Protein AF-A0A7W7NXM1-F1 (afdb_monomer)

Structure (mmCIF, N/CA/C/O backbone):
data_AF-A0A7W7NXM1-F1
#
_entry.id   AF-A0A7W7NXM1-F1
#
loop_
_atom_site.group_PDB
_atom_site.id
_atom_site.type_symbol
_atom_site.label_atom_id
_atom_site.label_alt_id
_atom_site.label_comp_id
_atom_site.label_asym_id
_atom_site.label_entity_id
_atom_site.label_seq_id
_atom_site.pdbx_PDB_ins_code
_atom_site.Cartn_x
_atom_site.Cartn_y
_atom_site.Cartn_z
_atom_site.occupancy
_atom_site.B_iso_or_equiv
_atom_site.auth_seq_id
_atom_site.auth_comp_id
_atom_site.auth_asym_id
_atom_site.auth_atom_id
_atom_site.pdbx_PDB_model_num
ATOM 1 N N . MET A 1 1 ? 35.991 13.540 -1.917 1.00 44.88 1 MET A N 1
ATOM 2 C CA . MET A 1 1 ? 35.285 13.487 -3.216 1.00 44.88 1 MET A CA 1
ATOM 3 C C . MET A 1 1 ? 33.831 13.152 -2.942 1.00 44.88 1 MET A C 1
ATOM 5 O O . MET A 1 1 ? 33.586 12.207 -2.202 1.00 44.88 1 MET A O 1
ATOM 9 N N . GLY A 1 2 ? 32.899 13.983 -3.414 1.00 47.12 2 GLY A N 1
ATOM 10 C CA . GLY A 1 2 ? 31.478 13.860 -3.080 1.00 47.12 2 GLY A CA 1
ATOM 11 C C . GLY A 1 2 ? 30.880 12.583 -3.661 1.00 47.12 2 GLY A C 1
ATOM 12 O O . GLY A 1 2 ? 31.035 12.310 -4.848 1.00 47.12 2 GLY A O 1
ATOM 13 N N . ARG A 1 3 ? 30.222 11.784 -2.819 1.00 56.47 3 ARG A N 1
ATOM 14 C CA . ARG A 1 3 ? 29.354 10.691 -3.267 1.00 56.47 3 ARG A CA 1
ATOM 15 C C . ARG A 1 3 ? 28.277 11.306 -4.167 1.00 56.47 3 ARG A C 1
ATOM 17 O O . ARG A 1 3 ? 27.726 12.335 -3.785 1.00 56.47 3 ARG A O 1
ATOM 24 N N . ALA A 1 4 ? 28.003 10.714 -5.333 1.00 64.38 4 ALA A N 1
ATOM 25 C CA . ALA A 1 4 ? 26.922 11.191 -6.197 1.00 64.38 4 ALA A CA 1
ATOM 26 C C . ALA A 1 4 ? 25.630 11.323 -5.376 1.00 64.38 4 ALA A C 1
ATOM 28 O O . ALA A 1 4 ? 25.311 10.423 -4.590 1.00 64.38 4 ALA A O 1
ATOM 29 N N . GLU A 1 5 ? 24.926 12.444 -5.527 1.00 77.12 5 GLU A N 1
ATOM 30 C CA . GLU A 1 5 ? 23.667 12.668 -4.823 1.00 77.12 5 GLU A CA 1
ATOM 31 C C . GLU A 1 5 ? 22.681 11.549 -5.167 1.00 77.12 5 GLU A C 1
ATOM 33 O O . GLU A 1 5 ? 22.545 11.146 -6.321 1.00 77.12 5 GLU A O 1
ATOM 38 N N . ASN A 1 6 ? 22.021 10.995 -4.148 1.00 82.75 6 ASN A N 1
ATOM 39 C CA . ASN A 1 6 ? 21.123 9.856 -4.348 1.00 82.75 6 ASN A CA 1
ATOM 40 C C . ASN A 1 6 ? 19.882 10.235 -5.161 1.00 82.75 6 ASN A C 1
ATOM 42 O O . ASN A 1 6 ? 19.364 9.397 -5.898 1.00 82.75 6 ASN A O 1
ATOM 46 N N . VAL A 1 7 ? 19.407 11.468 -4.990 1.00 86.88 7 VAL A N 1
ATOM 47 C CA . VAL A 1 7 ? 18.248 12.028 -5.680 1.00 86.88 7 VAL A CA 1
ATOM 48 C C . VAL A 1 7 ? 18.557 13.483 -6.000 1.00 86.88 7 VAL A C 1
ATOM 50 O O . VAL A 1 7 ? 18.977 14.213 -5.105 1.00 86.88 7 VAL A O 1
ATOM 53 N N . ILE A 1 8 ? 18.325 13.890 -7.242 1.00 86.88 8 ILE A N 1
ATOM 54 C CA . ILE A 1 8 ? 18.403 15.280 -7.690 1.00 86.88 8 ILE A CA 1
ATOM 55 C C . ILE A 1 8 ? 17.007 15.663 -8.172 1.00 86.88 8 ILE A C 1
ATOM 57 O O . ILE A 1 8 ? 16.488 15.033 -9.091 1.00 86.88 8 ILE A O 1
ATOM 61 N N . ASN A 1 9 ? 16.408 16.683 -7.562 1.00 83.94 9 ASN A N 1
ATOM 62 C CA . ASN A 1 9 ? 15.148 17.259 -8.022 1.00 83.94 9 ASN A CA 1
ATOM 63 C C . ASN A 1 9 ? 15.454 18.570 -8.756 1.00 83.94 9 ASN A C 1
ATOM 65 O O . ASN A 1 9 ? 16.006 19.501 -8.169 1.00 83.94 9 ASN A O 1
ATOM 69 N N . THR A 1 10 ? 15.123 18.621 -10.042 1.00 83.75 10 THR A N 1
ATOM 70 C CA . THR A 1 10 ? 15.253 19.810 -10.901 1.00 83.75 10 THR A CA 1
ATOM 71 C C . THR A 1 10 ? 13.891 20.333 -11.351 1.00 83.75 10 THR A C 1
ATOM 73 O O . THR A 1 10 ? 13.791 21.044 -12.351 1.00 83.75 10 THR A O 1
ATOM 76 N N . GLY A 1 11 ? 12.830 19.959 -10.631 1.00 78.50 11 GLY A N 1
ATOM 77 C CA . GLY A 1 11 ? 11.471 20.367 -10.933 1.00 78.50 11 GLY A CA 1
ATOM 78 C C . GLY A 1 11 ? 11.280 21.880 -10.842 1.00 78.50 11 GLY A C 1
ATOM 79 O O . GLY A 1 11 ? 11.888 22.572 -10.024 1.00 78.50 11 GLY A O 1
ATOM 80 N N . VAL A 1 12 ? 10.390 22.395 -11.681 1.00 79.88 12 VAL A N 1
ATOM 81 C CA . VAL A 1 12 ? 9.955 23.788 -11.676 1.00 79.88 12 VAL A CA 1
ATOM 82 C C . VAL A 1 12 ? 8.554 23.834 -11.087 1.00 79.88 12 VAL A C 1
ATOM 84 O O . VAL A 1 12 ? 7.599 23.343 -11.686 1.00 79.88 12 VAL A O 1
ATOM 87 N N . THR A 1 13 ? 8.407 24.433 -9.907 1.00 78.50 13 THR A N 1
ATOM 88 C CA . THR A 1 13 ? 7.090 24.637 -9.296 1.00 78.50 13 THR A CA 1
ATOM 89 C C . THR A 1 13 ? 6.455 25.920 -9.821 1.00 78.50 13 THR A C 1
ATOM 91 O O . THR A 1 13 ? 7.034 26.993 -9.664 1.00 78.50 13 THR A O 1
ATOM 94 N N . SER A 1 14 ? 5.235 25.830 -10.347 1.00 79.25 14 SER A N 1
ATOM 95 C CA . SER A 1 14 ? 4.372 26.988 -10.610 1.00 79.25 14 SER A CA 1
ATOM 96 C C . SER A 1 14 ? 3.001 26.751 -9.991 1.00 79.25 14 SER A C 1
ATOM 98 O O . SER A 1 14 ? 2.494 25.632 -10.044 1.00 79.25 14 SER A O 1
ATOM 100 N N . LYS A 1 15 ? 2.419 27.770 -9.348 1.00 80.81 15 LYS A N 1
ATOM 101 C CA . LYS A 1 15 ? 1.172 27.654 -8.576 1.00 80.81 15 LYS A CA 1
ATOM 102 C C . LYS A 1 15 ? 0.034 28.414 -9.245 1.00 80.81 15 LYS A C 1
ATOM 104 O O . LYS A 1 15 ? 0.185 29.582 -9.594 1.00 80.81 15 LYS A O 1
ATOM 109 N N . ALA A 1 16 ? -1.147 27.803 -9.279 1.00 77.19 16 ALA A N 1
ATOM 110 C CA . ALA A 1 16 ? -2.357 28.490 -9.712 1.00 77.19 16 ALA A CA 1
ATOM 111 C C . ALA A 1 16 ? -2.743 29.596 -8.712 1.00 77.19 16 ALA A C 1
ATOM 113 O O . ALA A 1 16 ? -2.775 29.362 -7.497 1.00 77.19 16 ALA A O 1
ATOM 114 N N . ALA A 1 17 ? -3.064 30.786 -9.230 1.00 72.88 17 ALA A N 1
ATOM 115 C CA . ALA A 1 17 ? -3.359 31.981 -8.440 1.00 72.88 17 ALA A CA 1
ATOM 116 C C . ALA A 1 17 ? -4.403 31.719 -7.339 1.00 72.88 17 ALA A C 1
ATOM 118 O O . ALA A 1 17 ? -5.469 31.160 -7.588 1.00 72.88 17 ALA A O 1
ATOM 119 N N . GLY A 1 18 ? -4.079 32.119 -6.106 1.00 75.31 18 GLY A N 1
ATOM 120 C CA . GLY A 1 18 ? -4.952 31.937 -4.942 1.00 75.31 18 GLY A CA 1
ATOM 121 C C . GLY A 1 18 ? -5.028 30.502 -4.404 1.00 75.31 18 GLY A C 1
ATOM 122 O O . GLY A 1 18 ? -5.833 30.235 -3.516 1.00 75.31 18 GLY A O 1
ATOM 123 N N . THR A 1 19 ? -4.204 29.571 -4.900 1.00 71.56 19 THR A N 1
ATOM 124 C CA . THR A 1 19 ? -4.186 28.178 -4.431 1.00 71.56 19 THR A CA 1
ATOM 125 C C . THR A 1 19 ? -2.770 27.689 -4.121 1.00 71.56 19 THR A C 1
ATOM 127 O O . THR A 1 19 ? -1.778 28.216 -4.616 1.00 71.56 19 THR A O 1
ATOM 130 N N . ASN A 1 20 ? -2.672 26.618 -3.331 1.00 73.50 20 ASN A N 1
ATOM 131 C CA . ASN A 1 20 ? -1.423 25.874 -3.136 1.00 73.50 20 ASN A CA 1
ATOM 132 C C . ASN A 1 20 ? -1.228 24.743 -4.166 1.00 73.50 20 ASN A C 1
ATOM 134 O O . ASN A 1 20 ? -0.388 23.873 -3.951 1.00 73.50 20 ASN A O 1
ATOM 138 N N . LYS A 1 21 ? -2.013 24.709 -5.252 1.00 74.75 21 LYS A N 1
ATOM 139 C CA . LYS A 1 21 ? -1.939 23.654 -6.271 1.00 74.75 21 LYS A CA 1
ATOM 140 C C . LYS A 1 21 ? -1.031 24.077 -7.422 1.00 74.75 21 LYS A C 1
ATOM 142 O O . LYS A 1 21 ? -1.063 25.236 -7.834 1.00 74.75 21 LYS A O 1
ATOM 147 N N . ASN A 1 22 ? -0.278 23.116 -7.952 1.00 80.56 22 ASN A N 1
ATOM 148 C CA . ASN A 1 22 ? 0.521 23.324 -9.151 1.00 80.56 22 ASN A CA 1
ATOM 149 C C . ASN A 1 22 ? -0.384 23.635 -10.355 1.00 80.56 22 ASN A C 1
ATOM 151 O O . ASN A 1 22 ? -1.455 23.035 -10.490 1.00 80.56 22 ASN A O 1
ATOM 155 N N . ASP A 1 23 ? 0.034 24.572 -11.204 1.00 81.62 23 ASP A N 1
ATOM 156 C CA . ASP A 1 23 ? -0.611 24.833 -12.493 1.00 81.62 23 ASP A CA 1
ATOM 157 C C . ASP A 1 23 ? -0.005 23.973 -13.621 1.00 81.62 23 ASP A C 1
ATOM 159 O O . ASP A 1 23 ? 0.863 23.132 -13.389 1.00 81.62 23 ASP A O 1
ATOM 163 N N . ALA A 1 24 ? -0.491 24.159 -14.851 1.00 83.31 24 ALA A N 1
ATOM 164 C CA . ALA A 1 24 ? -0.079 23.371 -16.014 1.00 83.31 24 ALA A CA 1
ATOM 165 C C . ALA A 1 24 ? 1.370 23.620 -16.476 1.00 83.31 24 ALA A C 1
ATOM 167 O O . ALA A 1 24 ? 1.871 22.862 -17.301 1.00 83.31 24 ALA A O 1
ATOM 168 N N . SER A 1 25 ? 2.026 24.671 -15.979 1.00 82.31 25 SER A N 1
ATOM 169 C CA . SER A 1 25 ? 3.423 24.991 -16.286 1.00 82.31 25 SER A CA 1
ATOM 170 C C . SER A 1 25 ? 4.412 24.400 -15.281 1.00 82.31 25 SER A C 1
ATOM 172 O O . SER A 1 25 ? 5.619 24.463 -15.509 1.00 82.31 25 SER A O 1
ATOM 174 N N . ALA A 1 26 ? 3.922 23.803 -14.187 1.00 84.62 26 ALA A N 1
ATOM 175 C CA . ALA A 1 26 ? 4.771 23.064 -13.268 1.00 84.62 26 ALA A CA 1
ATOM 176 C C . ALA A 1 26 ? 5.325 21.799 -13.944 1.00 84.62 26 ALA A C 1
ATOM 178 O O . ALA A 1 26 ? 4.580 21.030 -14.555 1.00 84.62 26 ALA A O 1
ATOM 179 N N . ILE A 1 27 ? 6.629 21.576 -13.803 1.00 84.62 27 ILE A N 1
ATOM 180 C CA . ILE A 1 27 ? 7.333 20.405 -14.330 1.00 84.62 27 ILE A CA 1
ATOM 181 C C . ILE A 1 27 ? 7.965 19.684 -13.147 1.00 84.62 27 ILE A C 1
ATOM 183 O O . ILE A 1 27 ? 8.825 20.249 -12.478 1.00 84.62 27 ILE A O 1
ATOM 187 N N . ASP A 1 28 ? 7.577 18.436 -12.907 1.00 83.19 28 ASP A N 1
ATOM 188 C CA . ASP A 1 28 ? 8.236 17.582 -11.921 1.00 83.19 28 ASP A CA 1
ATOM 189 C C . ASP A 1 28 ? 9.383 16.824 -12.610 1.00 83.19 28 ASP A C 1
ATOM 191 O O . ASP A 1 28 ? 9.165 16.130 -13.605 1.00 83.19 28 ASP A O 1
ATOM 195 N N . SER A 1 29 ? 10.609 16.977 -12.102 1.00 87.88 29 SER A N 1
ATOM 196 C CA . SER A 1 29 ? 11.808 16.326 -12.639 1.00 87.88 29 SER A CA 1
ATOM 197 C C . SER A 1 29 ? 12.659 15.790 -11.495 1.00 87.88 29 SER A C 1
ATOM 199 O O . SER A 1 29 ? 13.267 16.563 -10.753 1.00 87.88 29 SER A O 1
ATOM 201 N N . ASP A 1 30 ? 12.700 14.464 -11.374 1.00 89.19 30 ASP A N 1
ATOM 202 C CA . ASP A 1 30 ? 13.492 13.732 -10.389 1.00 89.19 30 ASP A CA 1
ATOM 203 C C . ASP A 1 30 ? 14.477 12.803 -11.100 1.00 89.19 30 ASP A C 1
ATOM 205 O O . ASP A 1 30 ? 14.123 12.061 -12.017 1.00 89.19 30 ASP A O 1
ATOM 209 N N . SER A 1 31 ? 15.728 12.823 -10.654 1.00 90.31 31 SER A N 1
ATOM 210 C CA . SER A 1 31 ? 16.789 11.924 -11.102 1.00 90.31 31 SER A CA 1
ATOM 211 C C . SER A 1 31 ? 17.300 11.107 -9.926 1.00 90.31 31 SER A C 1
ATOM 213 O O . SER A 1 31 ? 17.553 11.648 -8.852 1.00 90.31 31 SER A O 1
ATOM 215 N N . TYR A 1 32 ? 17.496 9.808 -10.135 1.00 92.81 32 TYR A N 1
ATOM 216 C CA . TYR A 1 32 ? 18.029 8.893 -9.129 1.00 92.81 32 TYR A CA 1
ATOM 217 C C . TYR A 1 32 ? 19.421 8.432 -9.542 1.00 92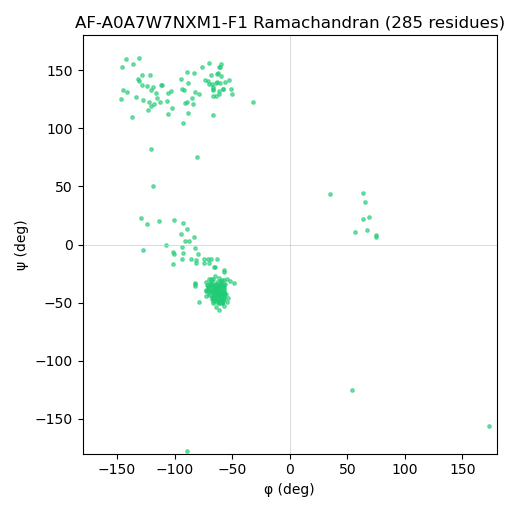.81 32 TYR A C 1
ATOM 219 O O . TYR A 1 32 ? 19.641 8.076 -10.701 1.00 92.81 32 TYR A O 1
ATOM 227 N N . SER A 1 33 ? 20.361 8.386 -8.596 1.00 92.81 33 SER A N 1
ATOM 228 C CA . SER A 1 33 ? 21.648 7.741 -8.862 1.00 92.81 33 SER A CA 1
ATOM 229 C C . SER A 1 33 ? 21.444 6.257 -9.181 1.00 92.81 33 SER A C 1
ATOM 231 O O . SER A 1 33 ? 20.505 5.634 -8.682 1.00 92.81 33 SER A O 1
ATOM 233 N N . LEU A 1 34 ? 22.344 5.654 -9.965 1.00 92.31 34 LEU A N 1
ATOM 234 C CA . LEU A 1 34 ? 22.240 4.231 -10.316 1.00 92.31 34 LEU A CA 1
ATOM 235 C C . LEU A 1 34 ? 22.196 3.337 -9.063 1.00 92.31 34 LEU A C 1
ATOM 237 O O . LEU A 1 34 ? 21.396 2.407 -8.980 1.00 92.31 34 LEU A O 1
ATOM 241 N N . GLN A 1 35 ? 22.998 3.678 -8.046 1.00 92.69 35 GLN A N 1
ATOM 242 C CA . GLN A 1 35 ? 22.966 3.007 -6.746 1.00 92.69 35 GLN A CA 1
ATOM 243 C C . GLN A 1 35 ? 21.586 3.124 -6.079 1.00 92.69 35 GLN A C 1
ATOM 245 O O . GLN A 1 35 ? 21.067 2.136 -5.559 1.00 92.69 35 GLN A O 1
ATOM 250 N N . LYS A 1 36 ? 20.986 4.322 -6.083 1.00 93.88 36 LYS A N 1
ATOM 251 C CA . LYS A 1 36 ? 19.676 4.558 -5.470 1.00 93.88 36 LYS A CA 1
ATOM 252 C C . LYS A 1 36 ? 18.556 3.841 -6.225 1.00 93.88 36 LYS A C 1
ATOM 254 O O . LYS A 1 36 ? 17.678 3.268 -5.586 1.00 93.88 36 LYS A O 1
ATOM 259 N N . PHE A 1 37 ? 18.608 3.840 -7.552 1.00 95.44 37 PHE A N 1
ATOM 260 C CA . PHE A 1 37 ? 17.644 3.155 -8.406 1.00 95.44 37 PHE A CA 1
ATOM 261 C C . PHE A 1 37 ? 17.594 1.647 -8.114 1.00 95.44 37 PHE A C 1
ATOM 263 O O . PHE A 1 37 ? 16.518 1.102 -7.870 1.00 95.44 37 PHE A O 1
ATOM 270 N N . PHE A 1 38 ? 18.751 0.981 -8.032 1.00 95.69 38 PHE A N 1
ATOM 271 C CA . PHE A 1 38 ? 18.802 -0.440 -7.673 1.00 95.69 38 PHE A CA 1
ATOM 272 C C . PHE A 1 38 ? 18.371 -0.711 -6.226 1.00 95.69 38 PHE A C 1
ATOM 274 O O . PHE A 1 38 ? 17.630 -1.662 -5.991 1.00 95.69 38 PHE A O 1
ATOM 281 N N . ASP A 1 39 ? 18.742 0.142 -5.262 1.00 94.06 39 ASP A N 1
ATOM 282 C CA . ASP A 1 39 ? 18.228 0.056 -3.883 1.00 94.06 39 ASP A CA 1
ATOM 283 C C . ASP A 1 39 ? 16.692 0.124 -3.827 1.00 94.06 39 ASP A C 1
ATOM 285 O O . ASP A 1 39 ? 16.056 -0.628 -3.088 1.00 94.06 39 ASP A O 1
ATOM 289 N N . MET A 1 40 ? 16.086 1.003 -4.627 1.00 94.75 40 MET A N 1
ATOM 290 C CA . MET A 1 40 ? 14.633 1.137 -4.730 1.00 94.75 40 MET A CA 1
ATOM 291 C C . MET A 1 40 ? 13.984 -0.110 -5.348 1.00 94.75 40 MET A C 1
ATOM 293 O O . MET A 1 40 ? 13.002 -0.606 -4.793 1.00 94.75 40 MET A O 1
ATOM 297 N N . LEU A 1 41 ? 14.549 -0.666 -6.426 1.00 95.25 41 LEU A N 1
ATOM 298 C CA . LEU A 1 41 ? 14.057 -1.913 -7.032 1.00 95.25 41 LEU A CA 1
ATOM 299 C C . LEU A 1 41 ? 14.087 -3.085 -6.047 1.00 95.25 41 LEU A C 1
ATOM 301 O O . LEU A 1 41 ? 13.073 -3.759 -5.873 1.00 95.25 41 LEU A O 1
ATOM 305 N N . MET A 1 42 ? 15.196 -3.268 -5.324 1.00 93.81 42 MET A N 1
ATOM 306 C CA . MET A 1 42 ? 15.317 -4.338 -4.325 1.00 93.81 42 MET A CA 1
ATOM 307 C C . MET A 1 42 ? 14.287 -4.209 -3.192 1.00 93.81 42 MET A C 1
ATOM 309 O O . MET A 1 42 ? 13.843 -5.206 -2.623 1.00 93.81 42 MET A O 1
ATOM 313 N N . LYS A 1 43 ? 13.859 -2.981 -2.875 1.00 91.88 43 LYS A N 1
ATOM 314 C CA . LYS A 1 43 ? 12.804 -2.697 -1.887 1.00 91.88 43 LYS A CA 1
ATOM 315 C C . LYS A 1 43 ? 11.384 -2.832 -2.451 1.00 91.88 43 LYS A C 1
ATOM 317 O O . LYS A 1 43 ? 10.418 -2.679 -1.698 1.00 91.88 43 LYS A O 1
ATOM 322 N N . GLY A 1 44 ? 11.240 -3.122 -3.744 1.00 90.88 44 GLY A N 1
ATOM 323 C CA . GLY A 1 44 ? 9.952 -3.178 -4.429 1.00 90.88 44 GLY A CA 1
ATOM 324 C C . GLY A 1 44 ? 9.266 -1.814 -4.491 1.00 90.88 44 GLY A C 1
ATOM 325 O O . GLY A 1 44 ? 8.051 -1.733 -4.306 1.00 90.88 44 GLY A O 1
ATOM 326 N N . ASP A 1 45 ? 10.045 -0.744 -4.659 1.00 92.12 45 ASP A N 1
ATOM 327 C CA . ASP A 1 45 ? 9.540 0.618 -4.815 1.00 92.12 45 ASP A CA 1
ATOM 328 C C . ASP A 1 45 ? 8.774 0.777 -6.134 1.00 92.12 45 ASP A C 1
ATOM 330 O O . ASP A 1 45 ? 9.220 0.327 -7.195 1.00 92.12 45 ASP A O 1
ATOM 334 N N . THR A 1 46 ? 7.618 1.437 -6.076 1.00 91.19 46 THR A N 1
ATOM 335 C CA . THR A 1 46 ? 6.744 1.598 -7.240 1.00 91.19 46 THR A CA 1
ATOM 336 C C . THR A 1 46 ? 7.386 2.470 -8.312 1.00 91.19 46 THR A C 1
ATOM 338 O O . THR A 1 46 ? 7.321 2.113 -9.479 1.00 91.19 46 THR A O 1
ATOM 341 N N . VAL A 1 47 ? 8.053 3.568 -7.944 1.00 92.06 47 VAL A N 1
ATOM 342 C CA . VAL A 1 47 ? 8.630 4.520 -8.906 1.00 92.06 47 VAL A CA 1
ATOM 343 C C . VAL A 1 47 ? 9.760 3.865 -9.689 1.00 92.06 47 VAL A C 1
ATOM 345 O O . VAL A 1 47 ? 9.750 3.888 -10.918 1.00 92.06 47 VAL A O 1
ATOM 348 N N . ALA A 1 48 ? 10.708 3.224 -9.003 1.00 94.69 48 ALA A N 1
ATOM 349 C CA . ALA A 1 48 ? 11.818 2.564 -9.689 1.00 94.69 48 ALA A CA 1
ATOM 350 C C . ALA A 1 48 ? 11.337 1.416 -10.590 1.00 94.69 48 ALA A C 1
ATOM 352 O O . ALA A 1 48 ? 11.834 1.244 -11.704 1.00 94.69 48 ALA A O 1
ATOM 353 N N . THR A 1 49 ? 10.328 0.666 -10.142 1.00 95.00 49 THR A N 1
ATOM 354 C CA . THR A 1 49 ? 9.738 -0.407 -10.947 1.00 95.00 49 THR A CA 1
ATOM 355 C C . THR A 1 49 ? 9.034 0.158 -12.184 1.00 95.00 49 THR A C 1
ATOM 357 O O . THR A 1 49 ? 9.217 -0.357 -13.282 1.00 95.00 49 THR A O 1
ATOM 360 N N . GLU A 1 50 ? 8.287 1.255 -12.057 1.00 94.19 50 GLU A N 1
ATOM 361 C CA . GLU A 1 50 ? 7.669 1.924 -13.207 1.00 94.19 50 GLU A CA 1
ATOM 362 C C . GLU A 1 50 ? 8.713 2.427 -14.208 1.00 94.19 50 GLU A C 1
ATOM 364 O O . GLU A 1 50 ? 8.567 2.159 -15.397 1.00 94.19 50 GLU A O 1
ATOM 369 N N . ILE A 1 51 ? 9.796 3.063 -13.743 1.00 94.25 51 ILE A N 1
ATOM 370 C CA . ILE A 1 51 ? 10.918 3.497 -14.594 1.00 94.25 51 ILE A CA 1
ATOM 371 C C . ILE A 1 51 ? 11.528 2.305 -15.352 1.00 94.25 51 ILE A C 1
ATOM 373 O O . ILE A 1 51 ? 11.801 2.410 -16.546 1.00 94.25 51 ILE A O 1
ATOM 377 N N . LEU A 1 52 ? 11.701 1.151 -14.696 1.00 95.94 52 LEU A N 1
ATOM 378 C CA . LEU A 1 52 ? 12.261 -0.059 -15.314 1.00 95.94 52 LEU A CA 1
ATOM 379 C C . LEU A 1 52 ? 11.421 -0.578 -16.499 1.00 95.94 52 LEU A C 1
ATOM 381 O O . LEU A 1 52 ? 11.963 -1.137 -17.463 1.00 95.94 52 LEU A O 1
ATOM 385 N N . PHE A 1 53 ? 10.096 -0.428 -16.425 1.00 95.94 53 PHE A N 1
ATOM 386 C CA . PHE A 1 53 ? 9.157 -0.936 -17.429 1.00 95.94 53 PHE A CA 1
ATOM 387 C C . PHE A 1 53 ? 8.643 0.123 -18.405 1.00 95.94 53 PHE A C 1
ATOM 389 O O . PHE A 1 53 ? 8.132 -0.245 -19.464 1.00 95.94 53 PHE A O 1
ATOM 396 N N . ALA A 1 54 ? 8.790 1.408 -18.084 1.00 93.38 54 ALA A N 1
ATOM 397 C CA . ALA A 1 54 ? 8.321 2.500 -18.917 1.00 93.38 54 ALA A CA 1
ATOM 398 C C . ALA A 1 54 ? 8.979 2.477 -20.311 1.00 93.38 54 ALA A C 1
ATOM 400 O O . ALA A 1 54 ? 10.158 2.129 -20.449 1.00 93.38 54 ALA A O 1
ATOM 401 N N . PRO A 1 55 ? 8.239 2.859 -21.365 1.00 90.06 55 PRO A N 1
ATOM 402 C CA . PRO A 1 55 ? 8.841 3.133 -22.660 1.00 90.06 55 PRO A CA 1
ATOM 403 C C . PRO A 1 55 ? 9.788 4.333 -22.529 1.00 90.06 55 PRO A C 1
ATOM 405 O O . PRO A 1 55 ? 9.396 5.384 -22.026 1.00 90.06 55 PRO A O 1
ATOM 408 N N . VAL A 1 56 ? 11.032 4.171 -22.982 1.00 87.56 56 VAL A N 1
ATOM 409 C CA . VAL A 1 56 ? 12.055 5.225 -22.954 1.00 87.56 56 VAL A CA 1
ATOM 410 C C . VAL A 1 56 ? 12.260 5.737 -24.375 1.00 87.56 56 VAL A C 1
ATOM 412 O O . VAL A 1 56 ? 12.541 4.940 -25.267 1.00 87.56 56 VAL A O 1
ATOM 415 N N . ALA A 1 57 ? 12.084 7.044 -24.581 1.00 81.94 57 ALA A N 1
ATOM 416 C CA . ALA A 1 57 ? 12.267 7.685 -25.884 1.00 81.94 57 ALA A CA 1
ATOM 417 C C . ALA A 1 57 ? 13.754 7.925 -26.194 1.00 81.94 57 ALA A C 1
ATOM 419 O O . ALA A 1 57 ? 14.233 7.500 -27.240 1.00 81.94 57 ALA A O 1
ATOM 420 N N . ASP A 1 58 ? 14.485 8.510 -25.239 1.00 85.06 58 ASP A N 1
ATOM 421 C CA . ASP A 1 58 ? 15.899 8.877 -25.371 1.00 85.06 58 ASP A CA 1
ATOM 422 C C . ASP A 1 58 ? 16.728 8.156 -24.299 1.00 85.06 58 ASP A C 1
ATOM 424 O O . ASP A 1 58 ? 16.989 8.680 -23.215 1.00 85.06 58 ASP A O 1
ATOM 428 N N . ALA A 1 59 ? 17.083 6.899 -24.569 1.00 86.50 59 ALA A N 1
ATOM 429 C CA . ALA A 1 59 ? 17.856 6.078 -23.642 1.00 86.50 59 ALA A CA 1
ATOM 430 C C . ALA A 1 59 ? 19.365 6.194 -23.908 1.00 86.50 59 ALA A C 1
ATOM 432 O O . ALA A 1 59 ? 19.816 6.017 -25.040 1.00 86.50 59 ALA A O 1
ATOM 433 N N . ASP A 1 60 ? 20.155 6.389 -22.850 1.00 89.69 60 ASP A N 1
ATOM 434 C CA . ASP A 1 60 ? 21.601 6.138 -22.891 1.00 89.69 60 ASP A CA 1
ATOM 435 C C . ASP A 1 60 ? 21.849 4.673 -23.323 1.00 89.69 60 ASP A C 1
ATOM 437 O O . ASP A 1 60 ? 21.123 3.785 -22.862 1.00 89.69 60 ASP A O 1
ATOM 441 N N . PRO A 1 61 ? 22.853 4.368 -24.168 1.00 90.12 61 PRO A N 1
ATOM 442 C CA . PRO A 1 61 ? 23.144 2.995 -24.600 1.00 90.12 61 PRO A CA 1
ATOM 443 C C . PRO A 1 61 ? 23.291 1.985 -23.449 1.00 90.12 61 PRO A C 1
ATOM 445 O O . PRO A 1 61 ? 22.909 0.815 -23.583 1.00 90.12 61 PRO A O 1
ATOM 448 N N . ARG A 1 62 ? 23.777 2.443 -22.287 1.00 90.06 62 ARG A N 1
ATOM 449 C CA . ARG A 1 62 ? 23.938 1.632 -21.071 1.00 90.06 62 ARG A CA 1
ATOM 450 C C . ARG A 1 62 ? 22.610 1.247 -20.422 1.00 90.06 62 ARG A C 1
ATOM 452 O O . ARG A 1 62 ? 22.572 0.315 -19.621 1.00 90.06 62 ARG A O 1
ATOM 459 N N . TRP A 1 63 ? 21.505 1.909 -20.771 1.00 92.88 63 TRP A N 1
ATOM 460 C CA . TRP A 1 63 ? 20.182 1.617 -20.215 1.00 92.88 63 TRP A CA 1
ATOM 461 C C . TRP A 1 63 ? 19.756 0.164 -20.438 1.00 92.88 63 TRP A C 1
ATOM 463 O O . TRP A 1 63 ? 19.122 -0.431 -19.573 1.00 92.88 63 TRP A O 1
ATOM 473 N N . SER A 1 64 ? 20.130 -0.435 -21.571 1.00 92.25 64 SER A N 1
ATOM 474 C CA . SER A 1 64 ? 19.818 -1.838 -21.877 1.00 92.25 64 SER A CA 1
ATOM 475 C C . SER A 1 64 ? 20.378 -2.809 -20.825 1.00 92.25 64 SER A C 1
ATOM 477 O O . SER A 1 64 ? 19.675 -3.711 -20.355 1.00 92.25 64 SER A O 1
ATOM 479 N N . GLU A 1 65 ? 21.616 -2.581 -20.391 1.00 94.31 65 GLU A N 1
ATOM 480 C CA . GLU A 1 65 ? 22.274 -3.359 -19.347 1.00 94.31 65 GLU A CA 1
ATOM 481 C C . GLU A 1 65 ? 21.700 -3.040 -17.964 1.00 94.31 65 GLU A C 1
ATOM 483 O O . GLU A 1 65 ? 21.364 -3.961 -17.219 1.00 94.31 65 GLU A O 1
ATOM 488 N N . VAL A 1 66 ? 21.484 -1.754 -17.654 1.00 94.81 66 VAL A N 1
ATOM 489 C CA . VAL A 1 66 ? 20.825 -1.322 -16.407 1.00 94.81 66 VAL A CA 1
ATOM 490 C C . VAL A 1 66 ? 19.457 -1.9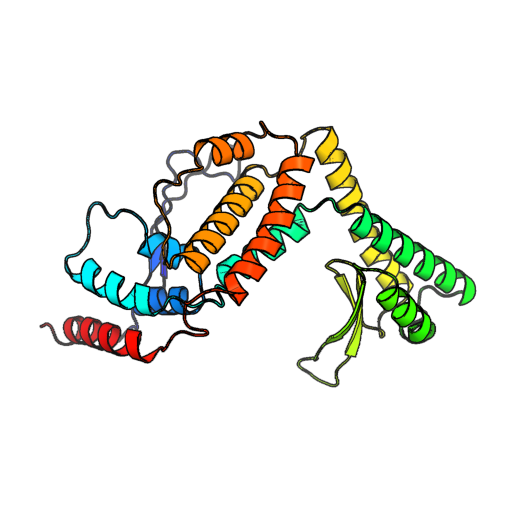82 -16.259 1.00 94.81 66 VAL A C 1
ATOM 492 O O . VAL A 1 66 ? 19.123 -2.474 -15.184 1.00 94.81 66 VAL A O 1
ATOM 495 N N . ARG A 1 67 ? 18.676 -2.051 -17.340 1.00 95.19 67 ARG A N 1
ATOM 496 C CA . ARG A 1 67 ? 17.362 -2.694 -17.362 1.00 95.19 67 ARG A CA 1
ATOM 497 C C . ARG A 1 67 ? 17.475 -4.204 -17.185 1.00 95.19 67 ARG A C 1
ATOM 499 O O . ARG A 1 67 ? 16.679 -4.785 -16.456 1.00 95.19 67 ARG A O 1
ATOM 506 N N . THR A 1 68 ? 18.465 -4.840 -17.805 1.00 95.56 68 THR A N 1
ATOM 507 C CA . THR A 1 68 ? 18.712 -6.283 -17.650 1.00 95.56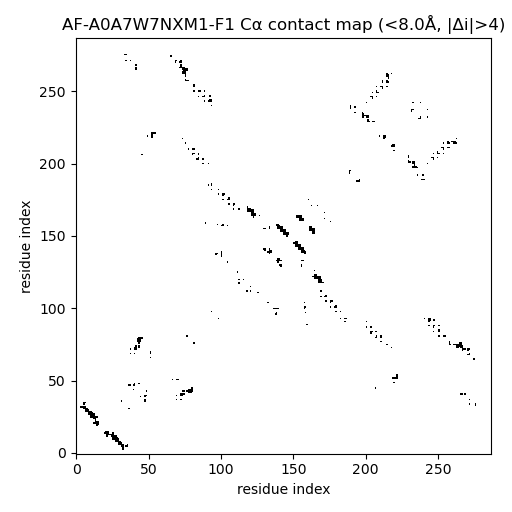 68 THR A CA 1
ATOM 508 C C . THR A 1 68 ? 19.043 -6.635 -16.201 1.00 95.56 68 THR A C 1
ATOM 510 O O . THR A 1 68 ? 18.413 -7.524 -15.632 1.00 95.56 68 THR A O 1
ATOM 513 N N . VAL A 1 69 ? 19.963 -5.893 -15.580 1.00 95.94 69 VAL A N 1
ATOM 514 C CA . VAL A 1 69 ? 20.311 -6.044 -14.159 1.00 95.94 69 VAL A CA 1
ATOM 515 C C . VAL A 1 69 ? 19.115 -5.715 -13.269 1.00 95.94 69 VAL A C 1
ATOM 517 O O . VAL A 1 69 ? 18.771 -6.496 -12.389 1.00 95.94 69 VAL A O 1
ATOM 520 N N . GLY A 1 70 ? 18.416 -4.610 -13.534 1.00 95.81 70 GLY A N 1
ATOM 521 C CA . GLY A 1 70 ? 17.255 -4.183 -12.757 1.00 95.81 70 GLY A CA 1
ATOM 522 C C . GLY A 1 70 ? 16.141 -5.229 -12.704 1.00 95.81 70 GLY A C 1
ATOM 523 O O . GLY A 1 70 ? 15.529 -5.418 -11.658 1.00 95.81 70 GLY A O 1
ATOM 524 N N . ARG A 1 71 ? 15.919 -5.975 -13.793 1.00 95.94 71 ARG A N 1
ATOM 525 C CA . ARG A 1 71 ? 14.935 -7.071 -13.825 1.00 95.94 71 ARG A CA 1
ATOM 526 C C . ARG A 1 71 ? 15.315 -8.249 -12.928 1.00 95.94 71 ARG A C 1
ATOM 528 O O . ARG A 1 71 ? 14.422 -8.897 -12.398 1.00 95.94 71 ARG A O 1
ATOM 535 N N . GLN A 1 72 ? 16.608 -8.499 -12.720 1.00 95.50 72 GLN A N 1
ATOM 536 C CA . GLN A 1 72 ? 17.094 -9.539 -11.802 1.00 95.50 72 GLN A CA 1
ATOM 537 C C . GLN A 1 72 ? 16.943 -9.139 -10.325 1.00 95.50 72 GLN A C 1
ATOM 539 O O . GLN A 1 72 ? 17.012 -9.992 -9.447 1.00 95.50 72 GLN A O 1
ATOM 544 N N . LEU A 1 73 ? 16.715 -7.851 -10.045 1.00 95.75 73 LEU A N 1
ATOM 545 C CA . LEU A 1 73 ? 16.482 -7.321 -8.697 1.00 95.75 73 LEU A CA 1
ATOM 546 C C . LEU A 1 73 ? 14.991 -7.287 -8.319 1.00 95.75 73 LEU A C 1
ATOM 548 O O . LEU A 1 73 ? 14.631 -6.786 -7.255 1.00 95.75 73 LEU A O 1
ATOM 552 N N . LEU A 1 74 ? 14.099 -7.774 -9.184 1.00 95.56 74 LEU A N 1
ATOM 553 C CA . LEU A 1 74 ? 12.683 -7.910 -8.853 1.00 95.56 74 LEU A CA 1
ATOM 554 C C . LEU A 1 74 ? 12.494 -9.086 -7.891 1.00 95.56 74 LEU A C 1
ATOM 556 O O . LEU A 1 74 ? 13.140 -10.119 -8.023 1.00 95.56 74 LEU A O 1
ATOM 560 N N . ASN A 1 75 ? 11.599 -8.933 -6.919 1.00 94.81 75 ASN A N 1
ATOM 561 C CA . ASN A 1 75 ? 11.337 -9.946 -5.899 1.00 94.81 75 ASN A CA 1
ATOM 562 C C . ASN A 1 75 ? 9.860 -9.954 -5.499 1.00 94.81 75 ASN A C 1
ATOM 564 O O . ASN A 1 75 ? 9.198 -8.916 -5.559 1.00 94.81 75 ASN A O 1
ATOM 568 N N . ARG A 1 76 ? 9.356 -11.107 -5.046 1.00 93.31 76 ARG A N 1
ATOM 569 C CA . ARG A 1 76 ? 7.931 -11.305 -4.722 1.00 93.31 76 ARG A CA 1
ATOM 570 C C . ARG A 1 76 ? 7.455 -10.576 -3.467 1.00 93.31 76 ARG A C 1
ATOM 572 O O . ARG A 1 76 ? 6.250 -10.499 -3.236 1.00 93.31 76 ARG A O 1
ATOM 579 N N . GLN A 1 77 ? 8.362 -10.043 -2.638 1.00 88.12 77 GLN A N 1
ATOM 580 C CA . GLN A 1 77 ? 7.952 -9.279 -1.455 1.00 88.12 77 GLN A CA 1
ATOM 581 C C . GLN A 1 77 ? 7.267 -7.965 -1.839 1.00 88.12 77 GLN A C 1
ATOM 583 O O . GLN A 1 77 ? 6.423 -7.505 -1.073 1.00 88.12 77 GLN A O 1
ATOM 588 N N . CYS A 1 78 ? 7.649 -7.348 -2.972 1.00 84.38 78 CYS A N 1
ATOM 589 C CA . CYS A 1 78 ? 7.061 -6.118 -3.529 1.00 84.38 78 CYS A CA 1
ATOM 590 C C . CYS A 1 78 ? 6.600 -5.097 -2.461 1.00 84.38 78 CYS A C 1
ATOM 592 O O . CYS A 1 78 ? 5.503 -4.540 -2.551 1.00 84.38 78 CYS A O 1
ATOM 594 N N . LYS A 1 79 ? 7.413 -4.870 -1.414 1.00 83.31 79 LYS A N 1
ATOM 595 C CA . LYS A 1 79 ? 6.956 -4.241 -0.156 1.00 83.31 79 LYS A CA 1
ATOM 596 C C . LYS A 1 79 ? 6.352 -2.855 -0.367 1.00 83.31 79 LYS A C 1
ATOM 598 O O . LYS A 1 79 ? 5.395 -2.498 0.323 1.00 83.31 79 LYS A O 1
ATOM 603 N N . GLY A 1 80 ? 6.887 -2.088 -1.320 1.00 82.44 80 GLY A N 1
ATOM 604 C CA . GLY A 1 80 ? 6.348 -0.785 -1.702 1.00 82.44 80 GLY A CA 1
ATOM 605 C C . GLY A 1 80 ? 4.921 -0.876 -2.250 1.00 82.44 80 GLY A C 1
ATOM 606 O O . GLY A 1 80 ? 4.035 -0.187 -1.742 1.00 82.44 80 GLY A O 1
ATOM 607 N N . PHE A 1 81 ? 4.682 -1.771 -3.213 1.00 83.69 81 PHE A N 1
ATOM 608 C CA . PHE A 1 81 ? 3.357 -2.026 -3.788 1.00 83.69 81 PHE A CA 1
ATOM 609 C C . PHE A 1 81 ? 2.362 -2.537 -2.740 1.00 83.69 81 PHE A C 1
ATOM 611 O O . PHE A 1 81 ? 1.325 -1.907 -2.530 1.00 83.69 81 PHE A O 1
ATOM 618 N N . VAL A 1 82 ? 2.690 -3.635 -2.047 1.00 80.00 82 VAL A N 1
ATOM 619 C CA . VAL A 1 82 ? 1.798 -4.279 -1.062 1.00 80.00 82 VAL A CA 1
ATOM 620 C C . VAL A 1 82 ? 1.438 -3.295 0.048 1.00 80.00 82 VAL A C 1
ATOM 622 O O . VAL A 1 82 ? 0.264 -3.051 0.327 1.00 80.00 82 VAL A O 1
ATOM 625 N N . GLY A 1 83 ? 2.447 -2.649 0.638 1.00 83.00 83 GLY A N 1
ATOM 626 C CA . GLY A 1 83 ? 2.236 -1.694 1.719 1.00 83.00 83 GLY A CA 1
ATOM 627 C C . GLY A 1 83 ? 1.397 -0.492 1.286 1.00 83.00 83 GLY A C 1
ATOM 628 O O . GLY A 1 83 ? 0.590 0.005 2.072 1.00 83.00 83 GLY A O 1
ATOM 629 N N . TYR A 1 84 ? 1.560 -0.012 0.049 1.00 85.06 84 TYR A N 1
ATOM 630 C CA . TYR A 1 84 ? 0.723 1.061 -0.479 1.00 85.06 84 TYR A CA 1
ATOM 631 C C . TYR A 1 84 ? -0.733 0.613 -0.648 1.00 85.06 84 TYR A C 1
ATOM 633 O O . TYR A 1 84 ? -1.623 1.303 -0.150 1.00 85.06 84 TYR A O 1
ATOM 641 N N . CYS A 1 85 ? -0.976 -0.545 -1.270 1.00 82.19 85 CYS A N 1
ATOM 642 C CA . CYS A 1 85 ? -2.325 -1.057 -1.528 1.00 82.19 85 CYS A CA 1
ATOM 643 C C . CYS A 1 85 ? -3.105 -1.279 -0.228 1.00 82.19 85 CYS A C 1
ATOM 645 O O . CYS A 1 85 ? -4.207 -0.751 -0.085 1.00 82.19 85 CYS A O 1
ATOM 647 N N . VAL A 1 86 ? -2.490 -1.932 0.764 1.00 79.44 86 VAL A N 1
ATOM 648 C CA . VAL A 1 86 ? -3.085 -2.161 2.094 1.00 79.44 86 VAL A CA 1
ATOM 649 C C . VAL A 1 86 ? -3.465 -0.838 2.767 1.00 79.44 86 VAL A C 1
ATOM 651 O O . VAL A 1 86 ? -4.572 -0.693 3.284 1.00 79.44 86 VAL A O 1
ATOM 654 N N . ARG A 1 87 ? -2.583 0.173 2.724 1.00 84.00 87 ARG A N 1
ATOM 655 C CA . ARG A 1 87 ? -2.880 1.499 3.294 1.00 84.00 87 ARG A CA 1
ATOM 656 C C . ARG A 1 87 ? -4.039 2.194 2.579 1.00 84.00 87 ARG A C 1
ATOM 658 O O . ARG A 1 87 ? -4.852 2.832 3.245 1.00 84.00 87 ARG A O 1
ATOM 665 N N . GLN A 1 88 ? -4.121 2.104 1.251 1.00 82.44 88 GLN A N 1
ATOM 666 C CA . GLN A 1 88 ? -5.211 2.731 0.496 1.00 82.44 88 GLN A CA 1
ATOM 667 C C . GLN A 1 88 ? -6.543 1.995 0.699 1.00 82.44 88 GLN A C 1
ATOM 669 O O . GLN A 1 88 ? -7.556 2.660 0.904 1.00 82.44 88 GLN A O 1
ATOM 674 N N . ALA A 1 89 ? -6.550 0.660 0.737 1.00 78.56 89 ALA A N 1
ATOM 675 C CA . ALA A 1 89 ? -7.745 -0.120 1.060 1.00 78.56 89 ALA A CA 1
ATOM 676 C C . ALA A 1 89 ? -8.230 0.161 2.490 1.00 78.56 89 ALA A C 1
ATOM 678 O O . ALA A 1 89 ? -9.405 0.434 2.694 1.00 78.56 89 ALA A O 1
ATOM 679 N N . ALA A 1 90 ? -7.338 0.238 3.483 1.00 75.12 90 ALA A N 1
ATOM 680 C CA . ALA A 1 90 ? -7.725 0.627 4.845 1.00 75.12 90 ALA A CA 1
ATOM 681 C C . ALA A 1 90 ? -8.318 2.050 4.912 1.00 75.12 90 ALA A C 1
ATOM 683 O O . ALA A 1 90 ? -9.251 2.318 5.680 1.00 75.12 90 ALA A O 1
ATOM 684 N N . LYS A 1 91 ? -7.787 2.967 4.093 1.00 76.25 91 LYS A N 1
ATOM 685 C CA . LYS A 1 91 ? -8.255 4.354 4.008 1.00 76.25 91 LYS A CA 1
ATOM 686 C C . LYS A 1 91 ? -9.634 4.460 3.350 1.00 76.25 91 LYS A C 1
ATOM 688 O O . LYS A 1 91 ? -10.471 5.207 3.857 1.00 76.25 91 LYS A O 1
ATOM 693 N N . TYR A 1 92 ? -9.880 3.733 2.261 1.00 76.50 92 TYR A N 1
ATOM 694 C CA . TYR A 1 92 ? -11.099 3.868 1.453 1.00 76.50 92 TYR A CA 1
ATOM 695 C C . TYR A 1 92 ? -12.100 2.713 1.583 1.00 76.50 92 TYR A C 1
ATOM 697 O O . TYR A 1 92 ? -13.149 2.762 0.950 1.00 76.50 92 TYR A O 1
ATOM 705 N N . GLY A 1 93 ? -11.803 1.693 2.382 1.00 70.25 93 GLY A N 1
ATOM 706 C CA . GLY A 1 93 ? -12.672 0.542 2.614 1.00 70.25 93 GLY A CA 1
ATOM 707 C C . GLY A 1 93 ? -13.943 0.907 3.380 1.00 70.25 93 GLY A C 1
ATOM 708 O O . GLY A 1 93 ? -13.887 1.653 4.365 1.00 70.25 93 GLY A O 1
ATOM 709 N N . ILE A 1 94 ? -15.081 0.353 2.956 1.00 62.94 94 ILE A N 1
ATOM 710 C CA . ILE A 1 94 ? -16.384 0.448 3.638 1.00 62.94 94 ILE A CA 1
ATOM 711 C C . ILE A 1 94 ? -16.863 -0.953 4.039 1.00 62.94 94 ILE A C 1
ATOM 713 O O . ILE A 1 94 ? -17.996 -1.351 3.771 1.00 62.94 94 ILE A O 1
ATOM 717 N N . LYS A 1 95 ? -16.028 -1.753 4.703 1.00 65.12 95 LYS A N 1
ATOM 718 C CA . LYS A 1 95 ? -16.546 -2.986 5.308 1.00 65.12 95 LYS A CA 1
ATOM 719 C C . LYS A 1 95 ? -17.509 -2.627 6.446 1.00 65.12 95 LYS A C 1
ATOM 721 O O . LYS A 1 95 ? -17.091 -2.151 7.503 1.00 65.12 95 LYS A O 1
ATOM 726 N N . GLY A 1 96 ? -18.802 -2.907 6.268 1.00 62.09 96 GLY A N 1
ATOM 727 C CA . GLY A 1 96 ? -19.801 -2.801 7.341 1.00 62.09 96 GLY A CA 1
ATOM 728 C C . GLY A 1 96 ? -19.415 -3.616 8.585 1.00 62.09 96 GLY A C 1
ATOM 729 O O . GLY A 1 96 ? -19.689 -3.199 9.708 1.00 62.09 96 GLY A O 1
ATOM 730 N N . SER A 1 97 ? -18.676 -4.716 8.404 1.00 69.06 97 SER A N 1
ATOM 731 C CA . SER A 1 97 ? -18.103 -5.519 9.491 1.00 69.06 97 SER A CA 1
ATOM 732 C C . SER A 1 97 ? -17.031 -4.782 10.305 1.00 69.06 97 SER A C 1
ATOM 734 O O . SER A 1 97 ? -17.000 -4.927 11.525 1.00 69.06 97 SER A O 1
ATOM 736 N N . ARG A 1 98 ? -16.204 -3.930 9.680 1.00 78.50 98 ARG A N 1
ATOM 737 C CA . ARG A 1 98 ? -15.229 -3.068 10.381 1.00 78.50 98 ARG A CA 1
ATOM 738 C C . ARG A 1 98 ? -15.934 -2.047 11.254 1.00 78.50 98 ARG A C 1
ATOM 740 O O . ARG A 1 98 ? -15.610 -1.895 12.427 1.00 78.50 98 ARG A O 1
ATOM 747 N N . MET A 1 99 ? -16.930 -1.382 10.674 1.00 80.94 99 MET A N 1
ATOM 748 C CA . MET A 1 99 ? -17.780 -0.430 11.376 1.00 80.94 99 MET A CA 1
ATOM 749 C C . MET A 1 99 ? -18.438 -1.124 12.584 1.00 80.94 99 MET A C 1
ATOM 751 O O . MET A 1 99 ? -18.246 -0.693 13.720 1.00 80.94 99 MET A O 1
ATOM 755 N N . SER A 1 100 ? -19.100 -2.264 12.365 1.00 82.62 100 SER A N 1
ATOM 756 C CA . SER A 1 100 ? -19.712 -3.075 13.426 1.00 82.62 100 SER A CA 1
ATOM 757 C C . SER A 1 100 ? -18.730 -3.445 14.547 1.00 82.62 100 SER A C 1
ATOM 759 O O . SER A 1 100 ? -19.060 -3.246 15.715 1.00 82.62 100 SER A O 1
ATOM 761 N N . ALA A 1 101 ? -17.513 -3.890 14.215 1.00 89.81 101 ALA A N 1
ATOM 762 C CA . ALA A 1 101 ? -16.488 -4.221 15.206 1.00 89.81 101 ALA A CA 1
ATOM 763 C C . ALA A 1 101 ? -16.072 -2.999 16.043 1.00 89.81 101 ALA A C 1
ATOM 765 O O . ALA A 1 101 ? -16.052 -3.073 17.269 1.00 89.81 101 ALA A O 1
ATOM 766 N N . VAL A 1 102 ? -15.811 -1.847 15.414 1.00 91.81 102 VAL A N 1
ATOM 767 C CA . VAL A 1 102 ? -15.444 -0.621 16.148 1.00 91.81 102 VAL A CA 1
ATOM 768 C C . VAL A 1 102 ? -16.575 -0.183 17.079 1.00 91.81 102 VAL A C 1
ATOM 770 O O . VAL A 1 102 ? -16.318 0.174 18.228 1.00 91.81 102 VAL A O 1
ATOM 773 N N . LYS A 1 103 ? -17.833 -0.248 16.625 1.00 91.50 103 LYS A N 1
ATOM 774 C CA . LYS A 1 103 ? -18.987 0.091 17.468 1.00 91.50 103 LYS A CA 1
ATOM 775 C C . LYS A 1 103 ? -19.127 -0.844 18.657 1.00 91.50 103 LYS A C 1
ATOM 777 O O . LYS A 1 103 ? -19.284 -0.363 19.776 1.00 91.50 103 LYS A O 1
ATOM 782 N N . ALA A 1 104 ? -19.026 -2.148 18.416 1.00 94.19 104 ALA A N 1
ATOM 783 C CA . ALA A 1 104 ? -19.089 -3.155 19.464 1.00 94.19 104 ALA A CA 1
ATOM 784 C C . ALA A 1 104 ? -17.984 -2.936 20.510 1.00 94.19 104 ALA A C 1
ATOM 786 O O . ALA A 1 104 ? -18.264 -2.976 21.707 1.00 94.19 104 ALA A O 1
ATOM 787 N N . LEU A 1 105 ? -16.758 -2.603 20.082 1.00 96.50 105 LEU A N 1
ATOM 788 C CA . LEU A 1 105 ? -15.665 -2.285 21.002 1.00 96.50 105 LEU A CA 1
ATOM 789 C C . LEU A 1 105 ? -15.958 -1.028 21.832 1.00 96.50 105 LEU A C 1
ATOM 791 O O . LEU A 1 105 ? -15.777 -1.048 23.046 1.00 96.50 105 LEU A O 1
ATOM 795 N N . ILE A 1 106 ? -16.440 0.054 21.209 1.00 96.12 106 ILE A N 1
ATOM 796 C CA . ILE A 1 106 ? -16.833 1.279 21.928 1.00 96.12 106 ILE A CA 1
ATOM 797 C C . ILE A 1 106 ? -17.893 0.964 22.990 1.00 96.12 106 ILE A C 1
ATOM 799 O O . ILE A 1 106 ? -17.802 1.460 24.113 1.00 96.12 106 ILE A O 1
ATOM 803 N N . ASP A 1 107 ? -18.882 0.134 22.656 1.00 96.12 107 ASP A N 1
ATOM 804 C CA . ASP A 1 107 ? -19.957 -0.232 23.576 1.00 96.12 107 ASP A CA 1
ATOM 805 C C . ASP A 1 107 ? -19.429 -1.070 24.755 1.00 96.12 107 ASP A C 1
ATOM 807 O O . ASP A 1 107 ? -19.788 -0.792 25.903 1.00 96.12 107 ASP A O 1
ATOM 811 N N . VAL A 1 108 ? -18.498 -2.004 24.512 1.00 96.06 108 VAL A N 1
ATOM 812 C CA . VAL A 1 108 ? -17.774 -2.730 25.574 1.00 96.06 108 VAL A CA 1
ATOM 813 C C . VAL A 1 108 ? -17.011 -1.760 26.479 1.00 96.06 108 VAL A C 1
ATOM 815 O O . VAL A 1 108 ? -17.159 -1.818 27.701 1.00 96.06 108 VAL A O 1
ATOM 818 N N . LEU A 1 109 ? -16.226 -0.843 25.907 1.00 96.06 109 LEU A N 1
ATOM 819 C CA . LEU A 1 109 ? -15.422 0.109 26.678 1.00 96.06 109 LEU A CA 1
ATOM 820 C C . LEU A 1 109 ? -16.299 1.032 27.534 1.00 96.06 109 LEU A C 1
ATOM 822 O O . LEU A 1 109 ? -16.024 1.208 28.720 1.00 96.06 109 LEU A O 1
ATOM 826 N N . ARG A 1 110 ? -17.390 1.569 26.974 1.00 94.62 110 ARG A N 1
ATOM 827 C CA . ARG A 1 110 ? -18.343 2.425 27.701 1.00 94.62 110 ARG A CA 1
ATOM 828 C C . ARG A 1 110 ? -19.054 1.668 28.822 1.00 94.62 110 ARG A C 1
ATOM 830 O O . ARG A 1 110 ? -19.170 2.197 29.926 1.00 94.62 110 ARG A O 1
ATOM 837 N N . LEU A 1 111 ? -19.485 0.429 28.573 1.00 93.44 111 LEU A N 1
ATOM 838 C CA . LEU A 1 111 ? -20.098 -0.416 29.601 1.00 93.44 111 LEU A CA 1
ATOM 839 C C . LEU A 1 111 ? -19.132 -0.636 30.775 1.00 93.44 111 LEU A C 1
ATOM 841 O O . LEU A 1 111 ? -19.519 -0.489 31.934 1.00 93.44 111 LEU A O 1
ATOM 845 N N . ARG A 1 112 ? -17.864 -0.957 30.491 1.00 91.69 112 ARG A N 1
ATOM 846 C CA . ARG A 1 112 ? -16.861 -1.192 31.542 1.00 91.69 112 ARG A CA 1
ATOM 847 C C . ARG A 1 112 ? -16.446 0.079 32.258 1.00 91.69 112 ARG A C 1
ATOM 849 O O . ARG A 1 112 ? -16.282 0.057 33.472 1.00 91.69 112 ARG A O 1
ATOM 856 N N . GLN A 1 113 ? -16.366 1.195 31.544 1.00 90.38 113 GLN A N 1
ATOM 857 C CA . GLN A 1 113 ? -16.144 2.503 32.145 1.00 90.38 113 GLN A CA 1
ATOM 858 C C . GLN A 1 113 ? -17.235 2.852 33.170 1.00 90.38 113 GLN A C 1
ATOM 860 O O . GLN A 1 113 ? -16.916 3.368 34.240 1.00 90.38 113 GLN A O 1
ATOM 865 N N . LEU A 1 114 ? -18.503 2.542 32.871 1.00 89.75 114 LEU A N 1
ATOM 866 C CA . LEU A 1 114 ? -19.617 2.727 33.807 1.00 89.75 114 LEU A CA 1
ATOM 867 C C . LEU A 1 114 ? -19.498 1.810 35.032 1.00 89.75 114 LEU A C 1
ATOM 869 O O . LEU A 1 114 ? -19.705 2.265 36.151 1.00 89.75 114 LEU A O 1
ATOM 873 N N . GLN A 1 115 ? -19.137 0.539 34.837 1.00 90.12 115 GLN A N 1
ATOM 874 C CA . GLN A 1 115 ? -19.027 -0.440 35.928 1.00 90.12 115 GLN A CA 1
ATOM 875 C C . GLN A 1 115 ? -17.838 -0.191 36.862 1.00 90.12 115 GLN A C 1
ATOM 877 O O . GLN A 1 115 ? -17.958 -0.398 38.065 1.00 90.12 115 GLN A O 1
ATOM 882 N N . LEU A 1 116 ? -16.704 0.261 36.322 1.00 88.19 116 LEU A N 1
ATOM 883 C CA . LEU A 1 116 ? -15.511 0.606 37.103 1.00 88.19 116 LEU A CA 1
ATOM 884 C C . LEU A 1 116 ? -15.606 2.008 37.724 1.00 88.19 116 LEU A C 1
ATOM 886 O O . LEU A 1 116 ? -14.791 2.367 38.570 1.00 88.19 116 LEU A O 1
ATOM 890 N N . GLY A 1 117 ? -16.573 2.823 37.289 1.00 84.31 117 GLY A N 1
ATOM 8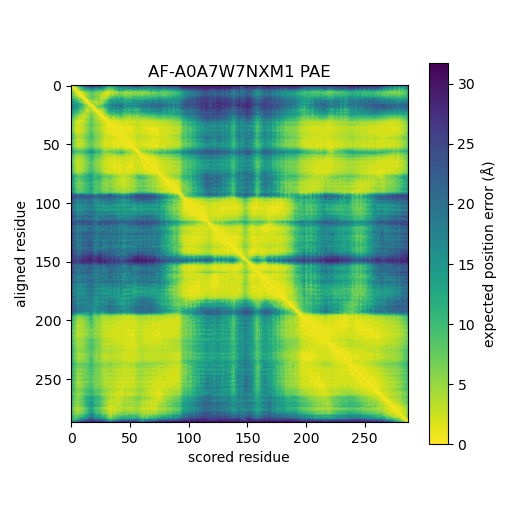91 C CA . GLY A 1 117 ? -16.807 4.166 37.819 1.00 84.31 117 GLY A CA 1
ATOM 892 C C . GLY A 1 117 ? -15.690 5.174 37.528 1.00 84.31 117 GLY A C 1
ATOM 893 O O . GLY A 1 117 ? -15.673 6.246 38.129 1.00 84.31 117 GLY A O 1
ATOM 894 N N . SER A 1 118 ? -14.746 4.865 36.627 1.00 84.94 118 SER A N 1
ATOM 895 C CA . SER A 1 118 ? -13.613 5.746 36.326 1.00 84.94 118 SER A CA 1
ATOM 896 C C . SER A 1 118 ? -13.167 5.674 34.858 1.00 84.94 118 SER A C 1
ATOM 898 O O . SER A 1 118 ? -12.780 4.604 34.387 1.00 84.94 118 SER A O 1
ATOM 900 N N . PRO A 1 119 ? -13.105 6.810 34.128 1.00 81.62 119 PRO A N 1
ATOM 901 C CA . PRO A 1 119 ? -12.474 6.874 32.804 1.00 81.62 119 PRO A CA 1
ATOM 902 C C . PRO A 1 119 ? -10.965 6.610 32.841 1.00 81.62 119 PRO A C 1
ATOM 904 O O . PRO A 1 119 ? -10.374 6.340 31.796 1.00 81.62 119 PRO A O 1
ATOM 907 N N . ALA A 1 120 ? -10.335 6.748 34.012 1.00 91.50 120 ALA A N 1
ATOM 908 C CA . ALA A 1 120 ? -8.899 6.581 34.198 1.00 91.50 120 ALA A CA 1
ATOM 909 C C . ALA A 1 120 ? -8.489 5.120 34.445 1.00 91.50 120 ALA A C 1
ATOM 911 O O . ALA A 1 120 ? -7.293 4.827 34.357 1.00 91.50 120 ALA A O 1
ATOM 912 N N . ALA A 1 121 ? -9.458 4.230 34.710 1.00 93.62 121 ALA A N 1
ATOM 913 C CA . ALA A 1 121 ? -9.228 2.791 34.789 1.00 93.62 121 ALA A CA 1
ATOM 914 C C . ALA A 1 121 ? -8.513 2.304 33.527 1.00 93.62 121 ALA A C 1
ATOM 916 O O . ALA A 1 121 ? -8.736 2.822 32.427 1.00 93.62 121 ALA A O 1
ATOM 917 N N . LYS A 1 122 ? -7.588 1.366 33.688 1.00 96.06 122 LYS A N 1
ATOM 918 C CA . LYS A 1 122 ? -6.688 0.925 32.624 1.00 96.06 122 LYS A CA 1
ATOM 919 C C . LYS A 1 122 ? -7.297 -0.220 31.830 1.00 96.06 122 LYS A C 1
ATOM 921 O O . LYS A 1 122 ? -7.994 -1.063 32.377 1.00 96.06 122 LYS A O 1
ATOM 926 N N . LEU A 1 123 ? -6.965 -0.299 30.542 1.00 95.94 123 LEU A N 1
ATOM 927 C CA . LEU A 1 123 ? -7.408 -1.401 29.679 1.00 95.94 123 LEU A CA 1
ATOM 928 C C . LEU A 1 123 ? -6.982 -2.781 30.211 1.00 95.94 123 LEU A C 1
ATOM 930 O O . LEU A 1 123 ? -7.717 -3.746 30.036 1.00 95.94 123 LEU A O 1
ATOM 934 N N . ARG A 1 124 ? -5.844 -2.873 30.915 1.00 95.31 124 ARG A N 1
ATOM 935 C CA . ARG A 1 124 ? -5.404 -4.109 31.591 1.00 95.31 124 ARG A CA 1
ATOM 936 C C . ARG A 1 124 ? -6.412 -4.660 32.605 1.00 95.31 124 ARG A C 1
ATOM 938 O O . ARG A 1 124 ? -6.358 -5.837 32.907 1.00 95.31 124 ARG A O 1
ATOM 945 N N . GLU A 1 125 ? -7.298 -3.828 33.153 1.00 94.12 125 GLU A N 1
ATOM 946 C CA . GLU A 1 125 ? -8.310 -4.262 34.130 1.00 94.12 125 GLU A CA 1
ATOM 947 C C . GLU A 1 125 ? -9.450 -5.055 33.469 1.00 94.12 125 GLU A C 1
ATOM 949 O O . GLU A 1 125 ? -10.259 -5.681 34.151 1.00 94.12 125 GLU A O 1
ATOM 954 N N . ILE A 1 126 ? -9.521 -5.028 32.135 1.00 94.19 126 ILE A N 1
ATOM 955 C CA . ILE A 1 126 ? -10.534 -5.706 31.323 1.00 94.19 126 ILE A CA 1
ATOM 956 C C . ILE A 1 126 ? -9.899 -6.548 30.206 1.00 94.19 126 ILE A C 1
ATOM 958 O O . ILE A 1 126 ? -10.548 -6.824 29.200 1.00 94.19 126 ILE A O 1
ATOM 962 N N . ASP A 1 127 ? -8.636 -6.950 30.355 1.00 94.25 127 ASP A N 1
ATOM 963 C CA . ASP A 1 127 ? -7.870 -7.657 29.323 1.00 94.25 127 ASP A CA 1
ATOM 964 C C . ASP A 1 127 ? -8.522 -8.970 28.863 1.00 94.25 127 ASP A C 1
ATOM 966 O O . ASP A 1 127 ? -8.595 -9.207 27.662 1.00 94.25 127 ASP A O 1
ATOM 970 N N . TYR A 1 128 ? -9.084 -9.764 29.775 1.00 94.75 128 TYR A N 1
ATOM 971 C CA . TYR A 1 128 ? -9.816 -10.993 29.456 1.00 94.75 128 TYR A CA 1
ATOM 972 C C . TYR A 1 128 ? -11.017 -10.738 28.531 1.00 94.75 128 TYR A C 1
ATOM 974 O O . TYR A 1 128 ? -11.298 -11.533 27.639 1.00 94.75 128 TYR A O 1
ATOM 982 N N . ILE A 1 129 ? -11.703 -9.601 28.696 1.00 95.25 129 ILE A N 1
ATOM 983 C CA . ILE A 1 129 ? -12.829 -9.202 27.837 1.00 95.25 129 ILE A CA 1
ATOM 984 C C . ILE A 1 129 ? -12.312 -8.768 26.472 1.00 95.25 129 ILE A C 1
ATOM 986 O O . ILE A 1 129 ? -12.938 -9.056 25.461 1.00 95.25 129 ILE A O 1
ATOM 990 N N . LEU A 1 130 ? -11.190 -8.049 26.437 1.00 96.56 130 LEU A N 1
ATOM 991 C CA . LEU A 1 130 ? -10.592 -7.584 25.187 1.00 96.56 130 LEU A CA 1
ATOM 992 C C . LEU A 1 130 ? -10.006 -8.746 24.372 1.00 96.56 130 LEU A C 1
ATOM 994 O O . LEU A 1 130 ? -10.079 -8.710 23.148 1.00 96.56 130 LEU A O 1
ATOM 998 N N . GLN A 1 131 ? -9.479 -9.776 25.039 1.00 96.38 131 GLN A N 1
ATOM 999 C CA . GLN A 1 131 ? -9.052 -11.033 24.421 1.00 96.38 131 GLN A CA 1
ATOM 1000 C C . GLN A 1 131 ? -10.246 -11.779 23.816 1.00 96.38 131 GLN A C 1
ATOM 1002 O O . GLN A 1 131 ? -10.251 -12.029 22.615 1.00 96.38 131 GLN A O 1
ATOM 1007 N N . ASP A 1 132 ? -11.301 -12.021 24.601 1.00 96.56 132 ASP A N 1
ATOM 1008 C CA . ASP A 1 132 ? -12.537 -12.658 24.115 1.00 96.56 132 ASP A CA 1
ATOM 1009 C C . ASP A 1 132 ? -13.194 -11.858 22.975 1.00 96.56 132 ASP A C 1
ATOM 1011 O O . ASP A 1 132 ? -13.690 -12.416 21.997 1.00 96.56 132 ASP A O 1
ATOM 1015 N N . PHE A 1 133 ? -13.149 -10.526 23.052 1.00 95.94 133 PHE A N 1
ATOM 1016 C CA . PHE A 1 133 ? -13.600 -9.654 21.974 1.00 95.94 133 PHE A CA 1
ATOM 1017 C C . PHE A 1 133 ? -12.775 -9.860 20.695 1.00 95.94 133 PHE A C 1
ATOM 1019 O O . PHE A 1 133 ? -13.348 -9.991 19.615 1.00 95.94 133 PHE A O 1
ATOM 1026 N N . ALA A 1 134 ? -11.444 -9.901 20.802 1.00 95.38 134 ALA A N 1
ATOM 1027 C CA . ALA A 1 134 ? -10.565 -10.113 19.656 1.00 95.38 134 ALA A CA 1
ATOM 1028 C C . ALA A 1 134 ? -10.786 -11.481 18.990 1.00 95.38 134 ALA A C 1
ATOM 1030 O O . ALA A 1 134 ? -10.742 -11.576 17.770 1.00 95.38 134 ALA A O 1
ATOM 1031 N N . GLU A 1 135 ? -11.101 -12.522 19.762 1.00 94.38 135 GLU A N 1
ATOM 1032 C CA . GLU A 1 135 ? -11.409 -13.853 19.223 1.00 94.38 135 GLU A CA 1
ATOM 1033 C C . GLU A 1 135 ? -12.733 -13.899 18.441 1.00 94.38 135 GLU A C 1
ATOM 1035 O O . GLU A 1 135 ? -12.880 -14.683 17.503 1.00 94.38 135 GLU A O 1
ATOM 1040 N N . ARG A 1 136 ? -13.710 -13.058 18.804 1.00 92.12 136 ARG A N 1
ATOM 1041 C CA . ARG A 1 136 ? -15.066 -13.071 18.219 1.00 92.12 136 ARG A CA 1
ATOM 1042 C C . ARG A 1 136 ? -15.261 -12.116 17.046 1.00 92.12 136 ARG A C 1
ATOM 1044 O O . ARG A 1 136 ? -16.283 -12.196 16.363 1.00 92.12 136 ARG A O 1
ATOM 1051 N N . HIS A 1 137 ? -14.328 -11.197 16.817 1.00 87.69 137 HIS A N 1
ATOM 1052 C CA . HIS A 1 137 ? -14.466 -10.150 15.809 1.00 87.69 137 HIS A CA 1
ATOM 1053 C C . HIS A 1 137 ? -13.316 -10.192 14.797 1.00 87.69 137 HIS A C 1
ATOM 1055 O O . HIS A 1 137 ? -12.190 -9.858 15.130 1.00 87.69 137 HIS A O 1
ATOM 1061 N N . GLU A 1 138 ? -13.635 -10.477 13.524 1.00 84.69 138 GLU A N 1
ATOM 1062 C CA . GLU A 1 138 ? -12.683 -10.539 12.387 1.00 84.69 138 GLU A CA 1
ATOM 1063 C C . GLU A 1 138 ? -11.740 -9.321 12.303 1.00 84.69 138 GLU A C 1
ATOM 1065 O O . GLU A 1 138 ? -10.595 -9.438 11.883 1.00 84.69 138 GLU A O 1
ATOM 1070 N N . HIS A 1 139 ? -12.219 -8.135 12.698 1.00 87.88 139 HIS A N 1
ATOM 1071 C CA . HIS A 1 139 ? -11.473 -6.870 12.610 1.00 87.88 139 HIS A CA 1
ATOM 1072 C C . HIS A 1 139 ? -10.857 -6.440 13.942 1.00 87.88 139 HIS A C 1
ATOM 1074 O O . HIS A 1 139 ? -10.585 -5.251 14.133 1.00 87.88 139 HIS A O 1
ATOM 1080 N N . ALA A 1 140 ? -10.676 -7.371 14.873 1.00 92.88 140 ALA A N 1
ATOM 1081 C CA . ALA A 1 140 ? -10.018 -7.144 16.146 1.00 92.88 140 ALA A CA 1
ATOM 1082 C C . ALA A 1 140 ? -8.920 -8.185 16.376 1.00 92.88 140 ALA A C 1
ATOM 1084 O O . ALA A 1 140 ? -9.017 -9.324 15.943 1.00 92.88 140 ALA A O 1
ATOM 1085 N N . GLU A 1 141 ? -7.847 -7.769 17.034 1.00 95.81 141 GLU A N 1
ATOM 1086 C CA . GLU A 1 141 ? -6.678 -8.607 17.263 1.00 95.81 141 GLU A CA 1
ATOM 1087 C C . GLU A 1 141 ? -6.089 -8.281 18.636 1.00 95.81 141 GLU A C 1
ATOM 1089 O O . GLU A 1 141 ? -5.893 -7.112 18.987 1.00 95.81 141 GLU A O 1
ATOM 1094 N N . TRP A 1 142 ? -5.792 -9.322 19.412 1.00 95.69 142 TRP A N 1
ATOM 1095 C CA . TRP A 1 142 ? -5.013 -9.205 20.635 1.00 95.69 142 TRP A CA 1
ATOM 1096 C C . TRP A 1 142 ? -3.547 -9.445 20.301 1.00 95.69 142 TRP A C 1
ATOM 1098 O O . TRP A 1 142 ? -3.132 -10.571 20.034 1.00 95.69 142 TRP A O 1
ATOM 1108 N N . VAL A 1 143 ? -2.768 -8.368 20.261 1.00 94.56 143 VAL A N 1
ATOM 1109 C CA . VAL A 1 143 ? -1.430 -8.394 19.669 1.00 94.56 143 VAL A CA 1
ATOM 1110 C C . VAL A 1 143 ? -0.383 -7.927 20.661 1.00 94.56 143 VAL A C 1
ATOM 1112 O O . VAL A 1 143 ? -0.558 -6.927 21.360 1.00 94.56 143 VAL A O 1
ATOM 1115 N N . ASN A 1 144 ? 0.733 -8.647 20.700 1.00 93.31 144 ASN A N 1
ATOM 1116 C CA . ASN A 1 144 ? 1.917 -8.206 21.411 1.00 93.31 144 ASN A CA 1
ATOM 1117 C C . ASN A 1 144 ? 2.815 -7.415 20.453 1.00 93.31 144 ASN A C 1
ATOM 1119 O O . ASN A 1 144 ? 3.182 -7.913 19.388 1.00 93.31 144 ASN A O 1
ATOM 1123 N N . ILE A 1 145 ? 3.113 -6.162 20.799 1.00 89.38 145 ILE A N 1
ATOM 1124 C CA . ILE A 1 145 ? 3.938 -5.278 19.975 1.00 89.38 145 ILE A CA 1
ATOM 1125 C C . ILE A 1 145 ? 5.260 -5.018 20.713 1.00 89.38 145 ILE A C 1
ATOM 1127 O O . ILE A 1 145 ? 5.219 -4.477 21.826 1.00 89.38 145 ILE A O 1
ATOM 1131 N N . PRO A 1 146 ? 6.419 -5.336 20.099 1.00 84.38 146 PRO A N 1
ATOM 1132 C CA . PRO A 1 146 ? 7.726 -5.052 20.680 1.00 84.38 146 PRO A CA 1
ATOM 1133 C C . PRO A 1 146 ? 7.933 -3.552 20.882 1.00 84.38 146 PRO A C 1
ATOM 1135 O O . PRO A 1 146 ? 7.713 -2.751 19.968 1.00 84.38 146 PRO A O 1
ATOM 1138 N N . SER A 1 147 ? 8.385 -3.161 22.072 1.00 75.56 147 SER A N 1
ATOM 1139 C CA . SER A 1 147 ? 8.740 -1.770 22.358 1.00 75.56 147 SER A CA 1
ATOM 1140 C C . SER A 1 147 ? 10.237 -1.543 22.119 1.00 75.56 147 SER A C 1
ATOM 1142 O O . SER A 1 147 ? 11.042 -2.316 22.635 1.00 75.56 147 SER A O 1
ATOM 1144 N N . PRO A 1 148 ? 10.656 -0.466 21.423 1.00 65.44 148 PRO A N 1
ATOM 1145 C CA . PRO A 1 148 ? 12.076 -0.159 21.209 1.00 65.44 148 PRO A CA 1
ATOM 1146 C C . PRO A 1 148 ? 12.901 -0.017 22.499 1.00 65.44 148 PRO A C 1
ATOM 1148 O O . PRO A 1 148 ? 14.118 -0.162 22.461 1.00 65.44 148 PRO A O 1
ATOM 1151 N N . ASN A 1 149 ? 12.245 0.269 23.632 1.00 64.25 149 ASN A N 1
ATOM 1152 C CA . ASN A 1 149 ? 12.882 0.648 24.896 1.00 64.25 149 ASN A CA 1
ATOM 1153 C C . ASN A 1 149 ? 12.494 -0.254 26.087 1.00 64.25 149 ASN A C 1
ATOM 1155 O O . ASN A 1 149 ? 12.646 0.167 27.234 1.00 64.25 149 ASN A O 1
ATOM 1159 N N . GLY A 1 150 ? 11.945 -1.455 25.875 1.00 66.19 150 GLY A N 1
ATOM 1160 C CA . GLY A 1 150 ? 11.542 -2.297 27.005 1.00 66.19 150 GLY A CA 1
ATOM 1161 C C . GLY A 1 150 ? 10.790 -3.568 26.638 1.00 66.19 150 GLY A C 1
ATOM 1162 O O . GLY A 1 150 ? 10.924 -4.086 25.535 1.00 66.19 150 GLY A O 1
ATOM 1163 N N . ALA A 1 151 ? 10.010 -4.067 27.599 1.00 73.88 151 ALA A N 1
ATOM 1164 C CA . ALA A 1 151 ? 9.236 -5.290 27.453 1.00 73.88 151 ALA A CA 1
ATOM 1165 C C . ALA A 1 151 ? 8.059 -5.116 26.482 1.00 73.88 151 ALA A C 1
ATOM 1167 O O . ALA A 1 151 ? 7.338 -4.116 26.518 1.00 73.88 151 ALA A O 1
ATOM 1168 N N . ASP A 1 152 ? 7.885 -6.140 25.658 1.00 83.06 152 ASP A N 1
ATOM 1169 C CA . ASP A 1 152 ? 6.705 -6.495 24.879 1.00 83.06 152 ASP A CA 1
ATOM 1170 C C . ASP A 1 152 ? 5.392 -6.106 25.571 1.00 83.06 152 ASP A C 1
ATOM 1172 O O . ASP A 1 152 ? 5.121 -6.510 26.707 1.00 83.06 152 ASP A O 1
ATOM 1176 N N . LEU A 1 153 ? 4.574 -5.291 24.892 1.00 89.81 153 LEU A N 1
ATOM 1177 C CA . LEU A 1 153 ? 3.329 -4.779 25.454 1.00 89.81 153 LEU A CA 1
ATOM 1178 C C . LEU A 1 153 ? 2.122 -5.292 24.673 1.00 89.81 153 LEU A C 1
ATOM 1180 O O . LEU A 1 153 ? 2.037 -5.163 23.448 1.00 89.81 153 LEU A O 1
ATOM 1184 N N . TRP A 1 154 ? 1.146 -5.816 25.405 1.00 94.81 154 TRP A N 1
ATOM 1185 C CA . TRP A 1 154 ? -0.129 -6.215 24.829 1.00 94.81 154 TRP A CA 1
ATOM 1186 C C . TRP A 1 154 ? -0.954 -5.003 24.413 1.00 94.81 154 TRP A C 1
ATOM 1188 O O . TRP A 1 154 ? -1.002 -3.978 25.104 1.00 94.81 154 TRP A O 1
ATOM 1198 N N . HIS A 1 155 ? -1.611 -5.145 23.273 1.00 97.00 155 HIS A N 1
ATOM 1199 C CA . HIS A 1 155 ? -2.508 -4.162 22.704 1.00 97.00 155 HIS A CA 1
ATOM 1200 C C . HIS A 1 155 ? -3.809 -4.839 22.295 1.00 97.00 155 HIS A C 1
ATOM 1202 O O . HIS A 1 155 ? -3.800 -5.929 21.721 1.00 97.00 155 HIS A O 1
ATOM 1208 N N . ILE A 1 156 ? -4.917 -4.129 22.499 1.00 97.38 156 ILE A N 1
ATOM 1209 C CA . ILE A 1 156 ? -6.118 -4.380 21.711 1.00 97.38 156 ILE A CA 1
ATOM 1210 C C . ILE A 1 156 ? -5.975 -3.600 20.409 1.00 97.38 156 ILE A C 1
ATOM 1212 O O . ILE A 1 156 ? -5.804 -2.379 20.415 1.00 97.38 156 ILE A O 1
ATOM 1216 N N . ARG A 1 157 ? -6.005 -4.297 19.278 1.00 95.75 157 ARG A N 1
ATOM 1217 C CA . ARG A 1 157 ? -6.130 -3.689 17.958 1.00 95.75 157 ARG A CA 1
ATOM 1218 C C . ARG A 1 157 ? -7.555 -3.887 17.480 1.00 95.75 157 ARG A C 1
ATOM 1220 O O . ARG A 1 157 ? -8.083 -4.987 17.535 1.00 95.75 157 ARG A O 1
ATOM 1227 N N . CYS A 1 158 ? -8.172 -2.821 16.995 1.00 92.00 158 CYS A N 1
ATOM 1228 C CA . CYS A 1 158 ? -9.421 -2.908 16.255 1.00 92.00 158 CYS A CA 1
ATOM 1229 C C . CYS A 1 158 ? -9.294 -2.035 15.014 1.00 92.00 158 CYS A C 1
ATOM 1231 O O . CYS A 1 158 ? -8.907 -0.864 15.104 1.00 92.00 158 CYS A O 1
ATOM 1233 N N . CYS A 1 159 ? -9.569 -2.622 13.852 1.00 86.44 159 CYS A N 1
ATOM 1234 C CA . CYS A 1 159 ? -9.261 -2.030 12.558 1.00 86.44 159 CYS A CA 1
ATOM 1235 C C . CYS A 1 159 ? -7.770 -1.638 12.468 1.00 86.44 159 CYS A C 1
ATOM 1237 O O . CYS A 1 159 ? -6.886 -2.466 12.658 1.00 86.44 159 CYS A O 1
ATOM 1239 N N . ASP A 1 160 ? -7.473 -0.382 12.153 1.00 79.38 160 ASP A N 1
ATOM 1240 C CA . ASP A 1 160 ? -6.130 0.168 11.955 1.00 79.38 160 ASP A CA 1
ATOM 1241 C C . ASP A 1 160 ? -5.544 0.830 13.218 1.00 79.38 160 ASP A C 1
ATOM 1243 O O . ASP A 1 160 ? -4.501 1.486 13.150 1.00 79.38 160 ASP A O 1
ATOM 1247 N N . ARG A 1 161 ? -6.193 0.681 14.383 1.00 91.56 161 ARG A N 1
ATOM 1248 C CA . ARG A 1 161 ? -5.764 1.310 15.643 1.00 91.56 161 ARG A CA 1
ATOM 1249 C C . ARG A 1 161 ? -5.517 0.293 16.748 1.00 91.56 161 ARG A C 1
ATOM 1251 O O . ARG A 1 161 ? -6.413 -0.455 17.134 1.00 91.56 161 ARG A O 1
ATOM 1258 N N . ALA A 1 162 ? -4.295 0.321 17.276 1.00 94.69 162 ALA A N 1
ATOM 1259 C CA . ALA A 1 162 ? -3.868 -0.452 18.433 1.00 94.69 162 ALA A CA 1
ATOM 1260 C C . ALA A 1 162 ? -3.742 0.458 19.659 1.00 94.69 162 ALA A C 1
ATOM 1262 O O . ALA A 1 162 ? -3.099 1.505 19.579 1.00 94.69 162 ALA A O 1
ATOM 1263 N N . MET A 1 163 ? -4.338 0.043 20.776 1.00 96.62 163 MET A N 1
ATOM 1264 C CA . MET A 1 163 ? -4.247 0.721 22.066 1.00 96.62 163 MET A CA 1
ATOM 1265 C C . MET A 1 163 ? -3.529 -0.178 23.078 1.00 96.62 163 MET A C 1
ATOM 1267 O O . MET A 1 163 ? -3.946 -1.325 23.264 1.00 96.62 163 MET A O 1
ATOM 1271 N N . PRO A 1 164 ? -2.465 0.311 23.737 1.00 95.50 164 PRO A N 1
ATOM 1272 C CA . PRO A 1 164 ? -1.735 -0.469 24.728 1.00 95.50 164 PRO A CA 1
ATOM 1273 C C . PRO A 1 164 ? -2.590 -0.704 25.975 1.00 95.50 164 PRO A C 1
ATOM 1275 O O . PRO A 1 164 ? -3.303 0.195 26.420 1.00 95.50 164 PRO A O 1
ATOM 1278 N N . ILE A 1 165 ? -2.454 -1.862 26.629 1.00 95.06 165 ILE A N 1
ATOM 1279 C CA . ILE A 1 165 ? -3.221 -2.174 27.854 1.00 95.06 165 ILE A CA 1
ATOM 1280 C C . ILE A 1 165 ? -2.915 -1.233 29.041 1.00 95.06 165 ILE A C 1
ATOM 1282 O O . ILE A 1 165 ? -3.603 -1.230 30.065 1.00 95.06 165 ILE A O 1
ATOM 1286 N N . THR A 1 166 ? -1.854 -0.431 28.932 1.00 94.62 166 THR A N 1
ATOM 1287 C CA . THR A 1 166 ? -1.467 0.621 29.884 1.00 94.62 166 THR A CA 1
ATOM 1288 C C . THR A 1 166 ? -2.244 1.928 29.700 1.00 94.62 166 THR A C 1
ATOM 1290 O O . THR A 1 166 ? -2.223 2.763 30.612 1.00 94.62 166 THR A O 1
ATOM 1293 N N . SER A 1 167 ? -2.923 2.128 28.568 1.00 96.12 167 SER A N 1
ATOM 1294 C CA . SER A 1 167 ? -3.804 3.278 28.339 1.00 96.12 167 SER A CA 1
ATOM 1295 C C . SER A 1 167 ? -5.067 3.183 29.183 1.00 96.12 167 SER A C 1
ATOM 1297 O O . SER A 1 167 ? -5.469 2.104 29.631 1.00 96.12 167 SER A O 1
ATOM 1299 N N . SER A 1 168 ? -5.681 4.336 29.449 1.00 96.88 168 SER A N 1
ATOM 1300 C CA . SER A 1 168 ? -6.971 4.353 30.133 1.00 96.88 168 SER A CA 1
ATOM 1301 C C . SER A 1 168 ? -8.100 3.949 29.186 1.00 96.88 168 SER A C 1
ATOM 1303 O O . SER A 1 168 ? -8.026 4.168 27.975 1.00 96.88 168 SER A O 1
ATOM 1305 N N . ILE A 1 169 ? -9.172 3.393 29.748 1.00 96.12 169 ILE A N 1
ATOM 1306 C CA . ILE A 1 169 ? -10.393 3.057 29.015 1.00 96.12 169 ILE A CA 1
ATOM 1307 C C . ILE A 1 169 ? -10.940 4.315 28.335 1.00 96.12 169 ILE A C 1
ATOM 1309 O O . ILE A 1 169 ? -11.247 4.276 27.152 1.00 96.12 169 ILE A O 1
ATOM 1313 N N . GLY A 1 170 ? -10.982 5.457 29.032 1.00 95.69 170 GLY A N 1
ATOM 1314 C CA . GLY A 1 170 ? -11.476 6.710 28.458 1.00 95.69 170 GLY A CA 1
ATOM 1315 C C . GLY A 1 170 ? -10.636 7.236 27.286 1.00 95.69 170 GLY A C 1
ATOM 1316 O O . GLY A 1 170 ? -11.192 7.803 26.347 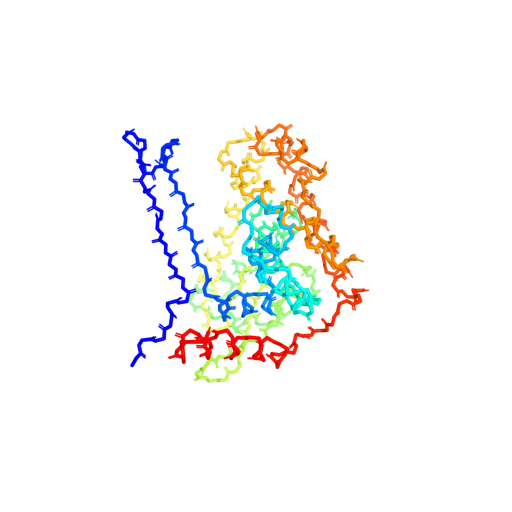1.00 95.69 170 GLY A O 1
ATOM 1317 N N . GLU A 1 171 ? -9.312 7.049 27.310 1.00 96.56 171 GLU A N 1
ATOM 1318 C CA . GLU A 1 171 ? -8.441 7.383 26.176 1.00 96.56 171 GLU A CA 1
ATOM 1319 C C . GLU A 1 171 ? -8.732 6.473 24.977 1.00 96.56 171 GLU A C 1
ATOM 1321 O O . GLU A 1 171 ? -8.940 6.963 23.867 1.00 96.56 171 GLU A O 1
ATOM 1326 N N . ALA A 1 172 ? -8.825 5.163 25.210 1.00 96.44 172 ALA A N 1
ATOM 1327 C CA . ALA A 1 172 ? -9.149 4.189 24.174 1.00 96.44 172 ALA A CA 1
ATOM 1328 C C . ALA A 1 172 ? -10.527 4.444 23.549 1.00 96.44 172 ALA A C 1
ATOM 1330 O O . ALA A 1 172 ? -10.642 4.467 22.324 1.00 96.44 172 ALA A O 1
ATOM 1331 N N . THR A 1 173 ? -11.550 4.719 24.365 1.00 96.25 173 THR A N 1
ATOM 1332 C CA . THR A 1 173 ? -12.901 5.058 23.899 1.00 96.25 173 THR A CA 1
ATOM 1333 C C . THR A 1 173 ? -12.865 6.237 22.929 1.00 96.25 173 THR A C 1
ATOM 1335 O O . THR A 1 173 ? -13.377 6.114 21.821 1.00 96.25 173 THR A O 1
ATOM 1338 N N . LYS A 1 174 ? -12.180 7.338 23.276 1.00 96.06 174 LYS A N 1
ATOM 1339 C CA . LYS A 1 174 ? -12.048 8.516 22.395 1.00 96.06 174 LYS A CA 1
ATOM 1340 C C . LYS A 1 174 ? -11.340 8.194 21.081 1.00 96.06 174 LYS A C 1
ATOM 1342 O O . LYS A 1 174 ? -11.729 8.692 20.025 1.00 96.06 174 LYS A O 1
ATOM 1347 N N . VAL A 1 175 ? -10.282 7.381 21.134 1.00 96.19 175 VAL A N 1
ATOM 1348 C CA . VAL A 1 175 ? -9.549 6.963 19.931 1.00 96.19 175 VAL A CA 1
ATOM 1349 C C . VAL A 1 175 ? -10.469 6.181 18.995 1.00 96.19 175 VAL A C 1
ATOM 1351 O O . VAL A 1 175 ? -10.536 6.507 17.810 1.00 96.19 175 VAL A O 1
ATOM 1354 N N . TYR A 1 176 ? -11.206 5.196 19.509 1.00 94.56 176 TYR A N 1
ATOM 1355 C CA . TYR A 1 176 ? -12.102 4.380 18.687 1.00 94.56 176 TYR A CA 1
ATOM 1356 C C . TYR A 1 176 ? -13.366 5.128 18.241 1.00 94.56 176 TYR A C 1
ATOM 1358 O O . TYR A 1 176 ? -13.814 4.921 17.116 1.00 94.56 176 TYR A O 1
ATOM 1366 N N . GLU A 1 177 ? -13.896 6.061 19.035 1.00 93.50 177 GLU A N 1
ATOM 1367 C CA . GLU A 1 177 ? -14.968 6.977 18.609 1.00 93.50 177 GLU A CA 1
ATOM 1368 C C . GLU A 1 177 ? -14.543 7.806 17.396 1.00 93.50 177 GLU A C 1
ATOM 1370 O O . GLU A 1 177 ? -15.270 7.868 16.406 1.00 93.50 177 GLU A O 1
ATOM 1375 N N . LYS A 1 178 ? -13.317 8.341 17.404 1.00 91.50 178 LYS A N 1
ATOM 1376 C CA . LYS A 1 178 ? -12.770 9.049 16.242 1.00 91.50 178 LYS A CA 1
ATOM 1377 C C . LYS A 1 178 ? -12.633 8.137 15.019 1.00 91.50 178 LYS A C 1
ATOM 1379 O O . LYS A 1 178 ? -12.857 8.571 13.891 1.00 91.50 178 LYS A O 1
ATOM 1384 N N . VAL A 1 179 ? -12.271 6.865 15.213 1.00 87.56 179 VAL A N 1
ATOM 1385 C CA . VAL A 1 179 ? -12.258 5.875 14.120 1.00 87.56 179 VAL A CA 1
ATOM 1386 C C . VAL A 1 179 ? -13.667 5.689 13.550 1.00 87.56 179 VAL A C 1
ATOM 1388 O O . VAL A 1 179 ? -13.834 5.744 12.330 1.00 87.56 179 VAL A O 1
ATOM 1391 N N . TRP A 1 180 ? -14.673 5.522 14.413 1.00 85.75 180 TRP A N 1
ATOM 1392 C CA . TRP A 1 180 ? -16.079 5.381 14.030 1.00 85.75 180 TRP A CA 1
ATOM 1393 C C .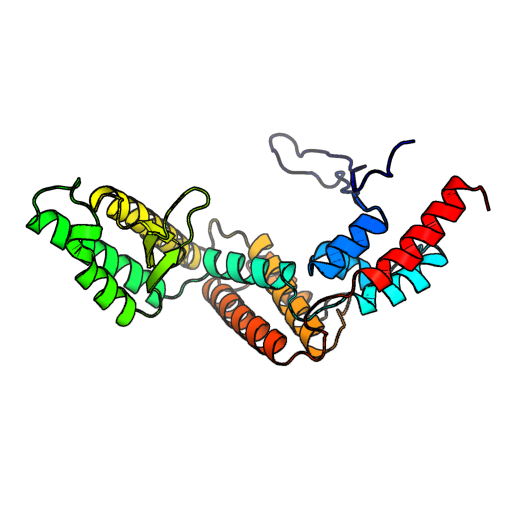 TRP A 1 180 ? -16.603 6.595 13.250 1.00 85.75 180 TRP A C 1
ATOM 1395 O O . TRP A 1 180 ? -17.179 6.430 12.175 1.00 85.75 180 TRP A O 1
ATOM 1405 N N . GLU A 1 181 ? -16.351 7.812 13.735 1.00 85.56 181 GLU A N 1
ATOM 1406 C CA . GLU A 1 181 ? -16.747 9.059 13.068 1.00 85.56 181 GLU A CA 1
ATOM 1407 C C . GLU A 1 181 ? -16.150 9.166 11.662 1.00 85.56 181 GLU A C 1
ATOM 1409 O O . GLU A 1 181 ? -16.886 9.384 10.698 1.00 85.56 181 GLU A O 1
ATOM 1414 N N . ASN A 1 182 ? -14.848 8.891 11.517 1.00 79.56 182 ASN A N 1
ATOM 1415 C CA . ASN A 1 182 ? -14.179 8.891 10.215 1.00 79.56 182 ASN A CA 1
ATOM 1416 C C . ASN A 1 182 ? -14.809 7.878 9.242 1.00 79.56 182 ASN A C 1
ATOM 1418 O O . ASN A 1 182 ? -14.810 8.094 8.031 1.00 79.56 182 ASN A O 1
ATOM 1422 N N . TYR A 1 183 ? -15.295 6.731 9.728 1.00 74.50 183 TYR A N 1
ATOM 1423 C CA . TYR A 1 183 ? -16.019 5.766 8.892 1.00 74.50 183 TYR A CA 1
ATOM 1424 C C . TYR A 1 183 ? -17.422 6.262 8.521 1.00 74.50 183 TYR A C 1
ATOM 1426 O O . TYR A 1 183 ? -17.835 6.092 7.377 1.00 74.50 183 TYR A O 1
ATOM 1434 N N . GLY A 1 184 ? -18.137 6.912 9.441 1.00 70.19 184 GLY A N 1
ATOM 1435 C CA . GLY A 1 184 ? -19.443 7.517 9.167 1.00 70.19 184 GLY A CA 1
ATOM 1436 C C . GLY A 1 184 ? -19.376 8.688 8.179 1.00 70.19 184 GLY A C 1
ATOM 1437 O O . GLY A 1 184 ? -20.281 8.862 7.365 1.00 70.19 184 GLY A O 1
ATOM 1438 N N . GLU A 1 185 ? -18.307 9.485 8.207 1.00 70.94 185 GLU A N 1
ATOM 1439 C CA . GLU A 1 185 ? -18.021 10.488 7.171 1.00 70.94 185 GLU A CA 1
ATOM 1440 C C . GLU A 1 185 ? -17.774 9.837 5.809 1.00 70.94 185 GLU A C 1
ATOM 1442 O O . GLU A 1 185 ? -18.366 10.262 4.823 1.00 70.94 185 GLU A O 1
ATOM 1447 N N . ARG A 1 186 ? -16.988 8.755 5.754 1.00 69.12 186 ARG A N 1
ATOM 1448 C CA . ARG A 1 186 ? -16.734 8.001 4.513 1.00 69.12 186 ARG A CA 1
ATOM 1449 C C . ARG A 1 186 ? -17.999 7.360 3.941 1.00 69.12 186 ARG A C 1
ATOM 1451 O O . ARG A 1 186 ? -18.230 7.441 2.740 1.00 69.12 186 ARG A O 1
ATOM 1458 N N . ALA A 1 187 ? -18.843 6.773 4.788 1.00 66.75 187 ALA A N 1
ATOM 1459 C CA . ALA A 1 187 ? -20.119 6.197 4.370 1.00 66.75 187 ALA A CA 1
ATOM 1460 C C . ALA A 1 187 ? -21.093 7.266 3.844 1.00 66.75 187 ALA A C 1
ATOM 1462 O O . ALA A 1 187 ? -21.780 7.035 2.855 1.00 66.75 187 ALA A O 1
ATOM 1463 N N . ARG A 1 188 ? -21.123 8.461 4.451 1.00 65.75 188 ARG A N 1
ATOM 1464 C CA . ARG A 1 188 ? -21.917 9.591 3.937 1.00 65.75 188 ARG A CA 1
ATOM 1465 C C . ARG A 1 188 ? -21.345 10.156 2.637 1.00 65.75 188 ARG A C 1
ATOM 1467 O O . ARG A 1 188 ? -22.109 10.396 1.710 1.00 65.75 188 ARG A O 1
ATOM 1474 N N . ALA A 1 189 ? -20.022 10.285 2.537 1.00 63.69 189 ALA A N 1
ATOM 1475 C CA . ALA A 1 189 ? -19.339 10.679 1.306 1.00 63.69 189 ALA A CA 1
ATOM 1476 C C . ALA A 1 189 ? -19.624 9.698 0.158 1.00 63.69 189 ALA A C 1
ATOM 1478 O O . ALA A 1 189 ? -19.800 10.121 -0.978 1.00 63.69 189 ALA A O 1
ATOM 1479 N N . ALA A 1 190 ? -19.762 8.401 0.452 1.00 62.75 190 ALA A N 1
ATOM 1480 C CA . ALA A 1 190 ? -20.184 7.397 -0.523 1.00 62.75 190 ALA A CA 1
ATOM 1481 C C . ALA A 1 190 ? -21.583 7.660 -1.105 1.00 62.75 190 ALA A C 1
ATOM 1483 O O . ALA A 1 190 ? -21.838 7.304 -2.252 1.00 62.75 190 ALA A O 1
ATOM 1484 N N . MET A 1 191 ? -22.484 8.260 -0.319 1.00 60.78 191 MET A N 1
ATOM 1485 C CA . MET A 1 191 ? -23.852 8.574 -0.743 1.00 60.78 191 MET A CA 1
ATOM 1486 C C . MET A 1 191 ? -23.935 9.883 -1.537 1.00 60.78 191 MET A C 1
ATOM 1488 O O . MET A 1 191 ? -24.763 9.980 -2.438 1.00 60.78 191 MET A O 1
ATOM 1492 N N . SER A 1 192 ? -23.107 10.883 -1.212 1.00 63.81 192 SER A N 1
ATOM 1493 C CA . SER A 1 192 ? -23.134 12.202 -1.867 1.00 63.81 192 SER A CA 1
ATOM 1494 C C . SER A 1 192 ? -22.047 12.411 -2.927 1.00 63.81 192 SER A C 1
ATOM 1496 O O . SER A 1 192 ? -22.079 13.410 -3.637 1.00 63.81 192 SER A O 1
ATOM 1498 N N . ASN A 1 193 ? -21.084 11.493 -3.058 1.00 64.06 193 ASN A N 1
ATOM 1499 C CA . ASN A 1 193 ? -19.875 11.638 -3.878 1.00 64.06 193 ASN A CA 1
ATOM 1500 C C . ASN A 1 193 ? -18.999 12.869 -3.541 1.00 64.06 193 ASN A C 1
ATOM 1502 O O . ASN A 1 193 ? -18.056 13.188 -4.272 1.00 64.06 193 ASN A O 1
ATOM 1506 N N . GLU A 1 194 ? -19.273 13.559 -2.433 1.00 62.81 194 GLU A N 1
ATOM 1507 C CA . GLU A 1 194 ? -18.567 14.770 -2.017 1.00 62.81 194 GLU A CA 1
ATOM 1508 C C . GLU A 1 194 ? -17.333 14.434 -1.169 1.00 62.81 194 GLU A C 1
ATOM 1510 O O . GLU A 1 194 ? -17.358 13.554 -0.311 1.00 62.81 194 GLU A O 1
ATOM 1515 N N . GLY A 1 195 ? -16.225 15.146 -1.401 1.00 67.19 195 GLY A N 1
ATOM 1516 C CA . GLY A 1 195 ? -15.000 15.008 -0.600 1.00 67.19 195 GLY A CA 1
ATOM 1517 C C . GLY A 1 195 ? -14.167 13.744 -0.862 1.00 67.19 195 GLY A C 1
ATOM 1518 O O . GLY A 1 195 ? -13.179 13.515 -0.164 1.00 67.19 195 GLY A O 1
ATOM 1519 N N . ILE A 1 196 ? -14.515 12.936 -1.869 1.00 76.94 196 ILE A N 1
ATOM 1520 C CA . ILE A 1 196 ? -13.760 11.729 -2.234 1.00 76.94 196 ILE A CA 1
ATOM 1521 C C . ILE A 1 196 ? -12.510 12.098 -3.046 1.00 76.94 196 ILE A C 1
ATOM 1523 O O . ILE A 1 196 ? -12.581 12.776 -4.074 1.00 76.94 196 ILE A O 1
ATOM 1527 N N . ASP A 1 197 ? -11.352 11.581 -2.631 1.00 85.94 197 ASP A N 1
ATOM 1528 C CA . ASP A 1 197 ? -10.105 11.677 -3.395 1.00 85.94 197 ASP A CA 1
ATOM 1529 C C . ASP A 1 197 ? -10.055 10.614 -4.510 1.00 85.94 197 ASP A C 1
ATOM 1531 O O . ASP A 1 197 ? -9.354 9.600 -4.431 1.00 85.94 197 ASP A O 1
ATOM 1535 N N . TRP A 1 198 ? -10.822 10.855 -5.577 1.00 88.94 198 TRP A N 1
ATOM 1536 C CA . TRP A 1 198 ? -10.894 9.982 -6.756 1.00 88.94 198 TRP A CA 1
ATOM 1537 C C . TRP A 1 198 ? -9.543 9.775 -7.443 1.00 88.94 198 TRP A C 1
ATOM 1539 O O . TRP A 1 198 ? -9.278 8.710 -8.010 1.00 88.94 198 TRP A O 1
ATOM 1549 N N . LYS A 1 199 ? -8.654 10.774 -7.367 1.00 90.25 199 LYS A N 1
ATOM 1550 C CA . LYS A 1 199 ? -7.290 10.677 -7.897 1.00 90.25 199 LYS A CA 1
ATOM 1551 C C . LYS A 1 199 ? -6.502 9.614 -7.137 1.00 90.25 199 LYS A C 1
ATOM 1553 O O . LYS A 1 199 ? -5.859 8.780 -7.775 1.00 90.25 199 LYS A O 1
ATOM 1558 N N . ALA A 1 200 ? -6.561 9.627 -5.809 1.00 89.19 200 ALA A N 1
ATOM 1559 C CA . ALA A 1 200 ? -5.880 8.635 -4.990 1.00 89.19 200 ALA A CA 1
ATOM 1560 C C . ALA A 1 200 ? -6.493 7.233 -5.128 1.00 89.19 200 ALA A C 1
ATOM 1562 O O . ALA A 1 200 ? -5.738 6.271 -5.228 1.00 89.19 200 ALA A O 1
ATOM 1563 N N . MET A 1 201 ? -7.823 7.098 -5.207 1.00 90.81 201 MET A N 1
ATOM 1564 C CA . MET A 1 201 ? -8.458 5.787 -5.433 1.00 90.81 201 MET A CA 1
ATOM 1565 C C . MET A 1 201 ? -8.084 5.187 -6.793 1.00 90.81 201 MET A C 1
ATOM 1567 O O . MET A 1 201 ? -7.683 4.028 -6.863 1.00 90.81 201 MET A O 1
ATOM 1571 N N . SER A 1 202 ? -8.137 5.983 -7.867 1.00 95.06 202 SER A N 1
ATOM 1572 C CA . SER A 1 202 ? -7.682 5.557 -9.200 1.00 95.06 202 SER A CA 1
ATOM 1573 C C . SER A 1 202 ? -6.217 5.111 -9.177 1.00 95.06 202 SER A C 1
ATOM 1575 O O . SER A 1 202 ? -5.862 4.073 -9.736 1.00 95.06 202 SER A O 1
ATOM 1577 N N . HIS A 1 203 ? -5.357 5.858 -8.478 1.00 93.50 203 HIS A N 1
ATOM 1578 C CA . HIS A 1 203 ? -3.953 5.490 -8.329 1.00 93.50 203 HIS A CA 1
ATOM 1579 C C . HIS A 1 203 ? -3.767 4.182 -7.549 1.00 93.50 203 HIS A C 1
ATOM 1581 O O . HIS A 1 203 ? -2.961 3.354 -7.965 1.00 93.50 203 HIS A O 1
ATOM 1587 N N . ALA A 1 204 ? -4.529 3.973 -6.475 1.00 92.81 204 ALA A N 1
ATOM 1588 C CA . ALA A 1 204 ? -4.511 2.745 -5.688 1.00 92.81 204 ALA A CA 1
ATOM 1589 C C . ALA A 1 204 ? -4.889 1.513 -6.520 1.00 92.81 204 ALA A C 1
ATOM 1591 O O . ALA A 1 204 ? -4.148 0.533 -6.510 1.00 92.81 204 ALA A O 1
ATOM 1592 N N . VAL A 1 205 ? -5.967 1.598 -7.309 1.00 95.31 205 VAL A N 1
ATOM 1593 C CA . VAL A 1 205 ? -6.387 0.515 -8.217 1.00 95.31 205 VAL A CA 1
ATOM 1594 C C . VAL A 1 205 ? -5.282 0.211 -9.229 1.00 95.31 205 VAL A C 1
ATOM 1596 O O . VAL A 1 205 ? -4.925 -0.947 -9.437 1.00 95.31 205 VAL A O 1
ATOM 1599 N N . ARG A 1 206 ? -4.690 1.258 -9.818 1.00 96.12 206 ARG A N 1
ATOM 1600 C CA . ARG A 1 206 ? -3.596 1.122 -10.785 1.00 96.12 206 ARG A CA 1
ATOM 1601 C C . ARG A 1 206 ? -2.388 0.398 -10.188 1.00 96.12 206 ARG A C 1
ATOM 1603 O O . ARG A 1 206 ? -1.895 -0.542 -10.802 1.00 96.12 206 ARG A O 1
ATOM 1610 N N . VAL A 1 207 ? -1.929 0.822 -9.009 1.00 94.88 207 VAL A N 1
ATOM 1611 C CA . VAL A 1 207 ? -0.759 0.230 -8.335 1.00 94.88 207 VAL A CA 1
ATOM 1612 C C . VAL A 1 207 ? -1.024 -1.225 -7.964 1.00 94.88 207 VAL A C 1
ATOM 1614 O O . VAL A 1 207 ? -0.157 -2.064 -8.189 1.00 94.88 207 VAL A O 1
ATOM 1617 N N . ALA A 1 208 ? -2.219 -1.550 -7.466 1.00 95.00 208 ALA A N 1
ATOM 1618 C CA . ALA A 1 208 ? -2.563 -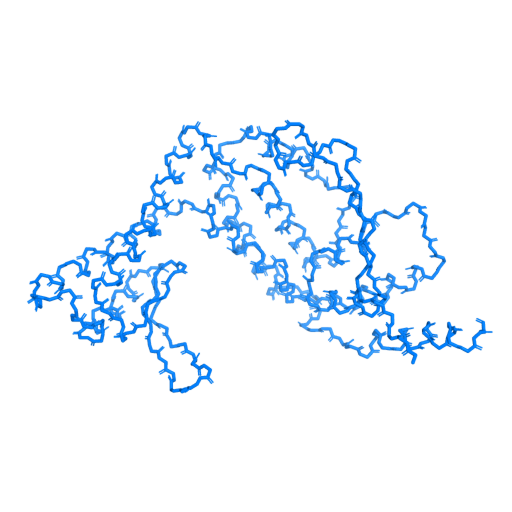2.925 -7.118 1.00 95.00 208 ALA A CA 1
ATOM 1619 C C . ALA A 1 208 ? -2.568 -3.845 -8.349 1.00 95.00 208 ALA A C 1
ATOM 1621 O O . ALA A 1 208 ? -1.943 -4.901 -8.333 1.00 95.00 208 ALA A O 1
ATOM 1622 N N . ARG A 1 209 ? -3.171 -3.413 -9.463 1.00 96.62 209 ARG A N 1
ATOM 1623 C CA . ARG A 1 209 ? -3.172 -4.187 -10.717 1.00 96.62 209 ARG A CA 1
ATOM 1624 C C . ARG A 1 209 ? -1.778 -4.348 -11.321 1.00 96.62 209 ARG A C 1
ATOM 1626 O O . ARG A 1 209 ? -1.462 -5.411 -11.844 1.00 96.62 209 ARG A O 1
ATOM 1633 N N . GLN A 1 210 ? -0.933 -3.322 -11.230 1.00 96.25 210 GLN A N 1
ATOM 1634 C CA . GLN A 1 210 ? 0.474 -3.421 -11.632 1.00 96.25 210 GLN A CA 1
ATOM 1635 C C . GLN A 1 210 ? 1.252 -4.407 -10.755 1.00 96.25 210 GLN A C 1
ATOM 1637 O O . GLN A 1 210 ? 2.076 -5.148 -11.277 1.00 96.25 210 GLN A O 1
ATOM 1642 N N . ALA A 1 211 ? 0.983 -4.436 -9.447 1.00 95.12 211 ALA A N 1
ATOM 1643 C CA . ALA A 1 211 ? 1.592 -5.402 -8.539 1.00 95.12 211 ALA A CA 1
ATOM 1644 C C . ALA A 1 211 ? 1.185 -6.835 -8.897 1.00 95.12 211 ALA A C 1
ATOM 1646 O O . ALA A 1 211 ? 2.049 -7.696 -8.997 1.00 95.12 211 ALA A O 1
ATOM 1647 N N . ILE A 1 212 ? -0.108 -7.076 -9.136 1.00 96.38 212 ILE A N 1
ATOM 1648 C CA . ILE A 1 212 ? -0.627 -8.389 -9.548 1.00 96.38 212 ILE A CA 1
ATOM 1649 C C . ILE A 1 212 ? 0.035 -8.843 -10.855 1.00 96.38 212 ILE A C 1
ATOM 1651 O O . ILE A 1 212 ? 0.523 -9.965 -10.934 1.00 96.38 212 ILE A O 1
ATOM 1655 N N . GLU A 1 213 ? 0.105 -7.971 -11.865 1.00 97.19 213 GLU A N 1
ATOM 1656 C CA . GLU A 1 213 ? 0.771 -8.282 -13.137 1.00 97.19 213 GLU A CA 1
ATOM 1657 C C . GLU A 1 213 ? 2.254 -8.613 -12.928 1.00 97.19 213 GLU A C 1
ATOM 1659 O O . GLU A 1 213 ? 2.722 -9.659 -13.372 1.00 97.19 213 GLU A O 1
ATOM 1664 N N . LEU A 1 214 ? 2.974 -7.778 -12.174 1.00 96.25 214 LEU A N 1
ATOM 1665 C CA . LEU A 1 214 ? 4.387 -7.992 -11.874 1.00 96.25 214 LEU A CA 1
ATOM 1666 C C . LEU A 1 214 ? 4.627 -9.325 -11.164 1.00 96.25 214 LEU A C 1
ATOM 1668 O O . LEU A 1 214 ? 5.543 -10.054 -11.535 1.00 96.25 214 LEU A O 1
ATOM 1672 N N . LEU A 1 215 ? 3.823 -9.636 -10.151 1.00 95.75 215 LEU A N 1
ATOM 1673 C CA . LEU A 1 215 ? 3.956 -10.852 -9.353 1.00 95.75 215 LEU A CA 1
ATOM 1674 C C . LEU A 1 215 ? 3.636 -12.107 -10.170 1.00 95.75 215 LEU A C 1
ATOM 1676 O O . LEU A 1 215 ? 4.311 -13.121 -9.996 1.00 95.75 215 LEU A O 1
ATOM 1680 N N . ASN A 1 216 ? 2.667 -12.028 -11.082 1.00 96.69 216 ASN A N 1
ATOM 1681 C CA . ASN A 1 216 ? 2.255 -13.161 -11.908 1.00 96.69 216 ASN A CA 1
ATOM 1682 C C . ASN A 1 216 ? 3.154 -13.382 -13.131 1.00 96.69 216 ASN A C 1
ATOM 1684 O O . ASN A 1 216 ? 3.307 -14.518 -13.566 1.00 96.69 216 ASN A O 1
ATOM 1688 N N . THR A 1 217 ? 3.716 -12.323 -13.724 1.00 96.44 217 THR A N 1
ATOM 1689 C CA . THR A 1 217 ? 4.391 -12.421 -15.033 1.00 96.44 217 THR A CA 1
ATOM 1690 C C . THR A 1 217 ? 5.807 -11.850 -15.060 1.00 96.44 217 THR A C 1
ATOM 1692 O O . THR A 1 217 ? 6.460 -11.890 -16.103 1.00 96.44 217 THR A O 1
ATOM 1695 N N . GLY A 1 218 ? 6.282 -11.233 -13.975 1.00 95.12 218 GLY A N 1
ATOM 1696 C CA . GLY A 1 218 ? 7.563 -10.518 -13.947 1.00 95.12 218 GLY A CA 1
ATOM 1697 C C . GLY A 1 218 ? 7.612 -9.294 -14.875 1.00 95.12 218 GLY A C 1
ATOM 1698 O O . GLY A 1 218 ? 8.696 -8.880 -15.302 1.00 95.12 218 GLY A O 1
ATOM 1699 N N . GLN A 1 219 ? 6.451 -8.738 -15.249 1.00 95.50 219 GLN A N 1
ATOM 1700 C CA . GLN A 1 219 ? 6.318 -7.627 -16.199 1.00 95.50 219 GLN A CA 1
ATOM 1701 C C . GLN A 1 219 ? 5.312 -6.582 -15.712 1.00 95.50 219 GLN A C 1
ATOM 1703 O O . GLN A 1 219 ? 4.387 -6.895 -14.975 1.00 95.50 219 GLN A O 1
ATOM 1708 N N . ILE A 1 220 ? 5.465 -5.345 -16.189 1.00 96.25 220 ILE A N 1
ATOM 1709 C CA . ILE A 1 220 ? 4.415 -4.323 -16.132 1.00 96.25 220 ILE A CA 1
ATOM 1710 C C . ILE A 1 220 ? 4.211 -3.766 -17.538 1.00 96.25 220 ILE A C 1
ATOM 1712 O O . ILE A 1 220 ? 5.148 -3.258 -18.155 1.00 96.25 220 ILE A O 1
ATOM 1716 N N . THR A 1 221 ? 2.976 -3.816 -18.030 1.00 96.81 221 THR A N 1
ATOM 1717 C CA . THR A 1 221 ? 2.623 -3.271 -19.343 1.00 96.81 221 THR A CA 1
ATOM 1718 C C . THR A 1 221 ? 2.378 -1.764 -19.281 1.00 96.81 221 THR A C 1
ATOM 1720 O O . THR A 1 221 ? 1.593 -1.279 -18.456 1.00 96.81 221 THR A O 1
ATOM 1723 N N . PHE A 1 222 ? 3.006 -1.024 -20.197 1.00 95.25 222 PHE A N 1
ATOM 1724 C CA . PHE A 1 222 ? 2.734 0.389 -20.455 1.00 95.25 222 PHE A CA 1
ATOM 1725 C C . PHE A 1 222 ? 2.550 0.652 -21.959 1.00 95.25 222 PHE A C 1
ATOM 1727 O O . PHE A 1 222 ? 3.314 0.099 -22.751 1.00 95.25 222 PHE A O 1
ATOM 1734 N N . PRO A 1 223 ? 1.602 1.524 -22.366 1.00 95.12 223 PRO A N 1
ATOM 1735 C CA . PRO A 1 223 ? 0.562 2.156 -21.541 1.00 95.12 223 PRO A CA 1
ATOM 1736 C C . PRO A 1 223 ? -0.369 1.124 -20.881 1.00 95.12 223 PRO A C 1
ATOM 1738 O O . PRO A 1 223 ? -0.481 -0.007 -21.344 1.00 95.12 223 PRO A O 1
ATOM 1741 N N . ARG A 1 224 ? -1.002 1.494 -19.757 1.00 96.19 224 ARG A N 1
ATOM 1742 C CA . ARG A 1 224 ? -1.855 0.569 -18.994 1.00 96.19 224 ARG A CA 1
ATOM 1743 C C . ARG A 1 224 ? -3.041 0.087 -19.846 1.00 96.19 224 ARG A C 1
ATOM 1745 O O . ARG A 1 224 ? -3.756 0.943 -20.373 1.00 96.19 224 ARG A O 1
ATOM 1752 N N . PRO A 1 225 ? -3.308 -1.229 -19.937 1.00 96.69 225 PRO A N 1
ATOM 1753 C CA . PRO A 1 225 ? -4.433 -1.748 -20.722 1.00 96.69 225 PRO A CA 1
ATOM 1754 C C . PRO A 1 225 ? -5.795 -1.308 -20.162 1.00 96.69 225 PRO A C 1
ATOM 1756 O O . PRO A 1 225 ? -6.753 -1.130 -20.906 1.00 96.69 225 PRO A O 1
ATOM 1759 N N . ASP A 1 226 ? -5.874 -1.050 -18.857 1.00 96.44 226 ASP A N 1
ATOM 1760 C CA . ASP A 1 226 ? -7.071 -0.622 -18.133 1.00 96.44 226 ASP A CA 1
ATOM 1761 C C . ASP A 1 226 ? -7.217 0.911 -18.021 1.00 96.44 226 ASP A C 1
ATOM 1763 O O . ASP A 1 226 ? -7.985 1.423 -17.202 1.00 96.44 226 ASP A O 1
ATOM 1767 N N . ALA A 1 227 ? -6.511 1.682 -18.860 1.00 97.06 227 ALA A N 1
ATOM 1768 C CA . ALA A 1 227 ? -6.474 3.147 -18.784 1.00 97.06 227 ALA A CA 1
ATOM 1769 C C . ALA A 1 227 ? -7.857 3.827 -18.854 1.00 97.06 227 ALA A C 1
ATOM 1771 O O . ALA A 1 227 ? -8.059 4.864 -18.215 1.00 97.06 227 ALA A O 1
ATOM 1772 N N . ALA A 1 228 ? -8.806 3.268 -19.614 1.00 97.56 228 ALA A N 1
ATOM 1773 C CA . ALA A 1 228 ? -10.161 3.811 -19.731 1.00 97.56 228 ALA A CA 1
ATOM 1774 C C . ALA A 1 228 ? -10.930 3.727 -18.401 1.00 97.56 228 ALA A C 1
ATOM 1776 O O . ALA A 1 228 ? -11.513 4.718 -17.960 1.00 97.56 228 ALA A O 1
ATOM 1777 N N . GLU A 1 229 ? -10.869 2.579 -17.722 1.00 97.19 229 GLU A N 1
ATOM 1778 C CA . GLU A 1 229 ? -11.503 2.383 -16.416 1.00 97.19 229 GLU A CA 1
ATOM 1779 C C . GLU A 1 229 ? -10.825 3.238 -15.339 1.00 97.19 229 GLU A C 1
ATOM 1781 O O . GLU A 1 229 ? -11.500 3.941 -14.586 1.00 97.19 229 GLU A O 1
ATOM 1786 N N . LEU A 1 230 ? -9.487 3.260 -15.314 1.00 97.62 230 LEU A N 1
ATOM 1787 C CA . LEU A 1 230 ? -8.725 4.094 -14.380 1.00 97.62 230 LEU A CA 1
ATOM 1788 C C . LEU A 1 230 ? -9.089 5.578 -14.519 1.00 97.62 230 LEU A C 1
ATOM 1790 O O . LEU A 1 230 ? -9.186 6.287 -13.512 1.00 97.62 230 LEU A O 1
ATOM 1794 N N . ARG A 1 231 ? -9.324 6.048 -15.753 1.00 97.56 231 ARG A N 1
ATOM 1795 C CA . ARG A 1 231 ? -9.806 7.406 -16.032 1.00 97.56 231 ARG A CA 1
ATOM 1796 C C . ARG A 1 231 ? -11.230 7.616 -15.518 1.00 97.56 231 ARG A C 1
ATOM 1798 O O . ARG A 1 231 ? -11.467 8.638 -14.882 1.00 97.56 231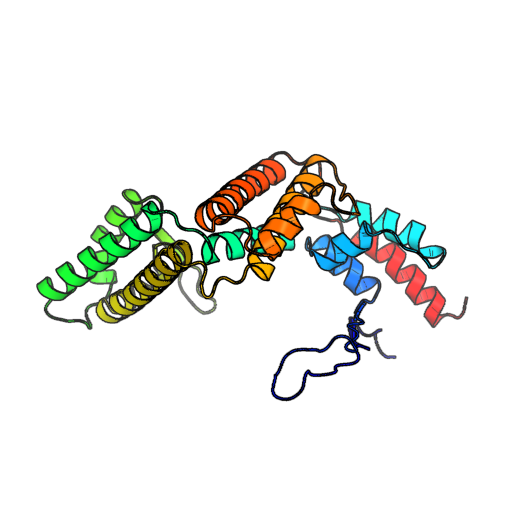 ARG A O 1
ATOM 1805 N N . ALA A 1 232 ? -12.145 6.675 -15.742 1.00 96.56 232 ALA A N 1
ATOM 1806 C CA . ALA A 1 232 ? -13.517 6.765 -15.241 1.00 96.56 232 ALA A CA 1
ATOM 1807 C C . ALA A 1 232 ? -13.562 6.852 -13.704 1.00 96.56 232 ALA A C 1
ATOM 1809 O O . ALA A 1 232 ? -14.246 7.715 -13.155 1.00 96.56 232 ALA A O 1
ATOM 1810 N N . ILE A 1 233 ? -12.758 6.037 -13.007 1.00 95.25 233 ILE A N 1
ATOM 1811 C CA . ILE A 1 233 ? -12.597 6.108 -11.545 1.00 95.25 233 ILE A CA 1
ATOM 1812 C C . ILE A 1 233 ? -12.051 7.479 -11.136 1.00 95.25 233 ILE A C 1
ATOM 1814 O O . ILE A 1 233 ? -12.603 8.128 -10.254 1.00 95.25 233 ILE A O 1
ATOM 1818 N N . LYS A 1 234 ? -10.989 7.957 -11.800 1.00 94.56 234 LYS A N 1
ATOM 1819 C CA . LYS A 1 234 ? -10.359 9.253 -11.495 1.00 94.56 234 LYS A CA 1
ATOM 1820 C C . LYS A 1 234 ? -11.320 10.436 -11.650 1.00 94.56 234 LYS A C 1
ATOM 1822 O O . LYS A 1 234 ? -11.166 11.430 -10.947 1.00 94.56 234 LYS A O 1
ATOM 1827 N N . LEU A 1 235 ? -12.270 10.338 -12.580 1.00 93.38 235 LEU A N 1
ATOM 1828 C CA . LEU A 1 235 ? -13.299 11.346 -12.840 1.00 93.38 235 LEU A CA 1
ATOM 1829 C C . LEU A 1 235 ? -14.554 11.173 -11.965 1.00 93.38 235 LEU A C 1
ATOM 1831 O O . LEU A 1 235 ? -15.511 11.919 -12.150 1.00 93.38 235 LEU A O 1
ATOM 1835 N N . GLY A 1 236 ? -14.579 10.203 -11.041 1.00 90.38 236 GLY A N 1
ATOM 1836 C CA . GLY A 1 236 ? -15.727 9.949 -10.165 1.00 90.38 236 GLY A CA 1
ATOM 1837 C C . GLY A 1 236 ? -16.960 9.403 -10.889 1.00 90.38 236 GLY A C 1
ATOM 1838 O O . GLY A 1 236 ? -18.077 9.545 -10.404 1.00 90.38 236 GLY A O 1
ATOM 1839 N N . GLN A 1 237 ? -16.775 8.775 -12.054 1.00 93.06 237 GLN A N 1
ATOM 1840 C CA . GLN A 1 237 ? -17.857 8.206 -12.872 1.00 93.06 237 GLN A CA 1
ATOM 1841 C C . GLN A 1 237 ? -18.280 6.800 -12.409 1.00 93.06 237 GLN A C 1
ATOM 1843 O O . GLN A 1 237 ? -19.051 6.123 -13.088 1.00 93.06 237 GLN A O 1
ATOM 1848 N N . ARG A 1 238 ? -17.744 6.323 -11.280 1.00 88.75 238 ARG A N 1
ATOM 1849 C CA . ARG A 1 238 ? -18.038 5.015 -10.684 1.00 88.75 238 ARG A CA 1
ATOM 1850 C C . ARG A 1 238 ? -18.573 5.219 -9.264 1.00 88.75 238 ARG A C 1
ATOM 1852 O O . ARG A 1 238 ? -18.108 6.145 -8.599 1.00 88.75 238 ARG A O 1
ATOM 1859 N N . PRO A 1 239 ? -19.508 4.384 -8.781 1.00 85.50 239 PRO A N 1
ATOM 1860 C CA . PRO A 1 239 ? -19.948 4.442 -7.392 1.00 85.50 239 PRO A CA 1
ATOM 1861 C C . PRO A 1 239 ? -18.783 4.191 -6.430 1.00 85.50 239 PRO A C 1
ATOM 1863 O O . PRO A 1 239 ? -17.960 3.304 -6.657 1.00 85.50 239 PRO A O 1
ATOM 1866 N N . TYR A 1 240 ? -18.711 4.951 -5.337 1.00 83.81 240 TYR A N 1
ATOM 1867 C CA . TYR A 1 240 ? -17.628 4.806 -4.359 1.00 83.81 240 TYR A CA 1
ATOM 1868 C C . TYR A 1 240 ? -17.583 3.410 -3.733 1.00 83.81 240 TYR A C 1
ATOM 1870 O O . TYR A 1 240 ? -16.498 2.855 -3.576 1.00 83.81 240 TYR A O 1
ATOM 1878 N N . ALA A 1 241 ? -18.750 2.834 -3.425 1.00 81.12 241 ALA A N 1
ATOM 1879 C CA . ALA A 1 241 ? -18.859 1.483 -2.881 1.00 81.12 241 ALA A CA 1
ATOM 1880 C C . ALA A 1 241 ? -18.201 0.440 -3.801 1.00 81.12 241 ALA A C 1
ATOM 1882 O O . ALA A 1 241 ? -17.410 -0.369 -3.325 1.00 81.12 241 ALA A O 1
ATOM 1883 N N . ASP A 1 242 ? -18.433 0.532 -5.114 1.00 86.75 242 ASP A N 1
ATOM 1884 C CA . ASP A 1 242 ? -17.858 -0.389 -6.099 1.00 86.75 242 ASP A CA 1
ATOM 1885 C C . ASP A 1 242 ? -16.329 -0.284 -6.144 1.00 86.75 242 ASP A C 1
ATOM 1887 O O . ASP A 1 242 ? -15.628 -1.293 -6.145 1.00 86.75 242 ASP A O 1
ATOM 1891 N N . VAL A 1 243 ? -1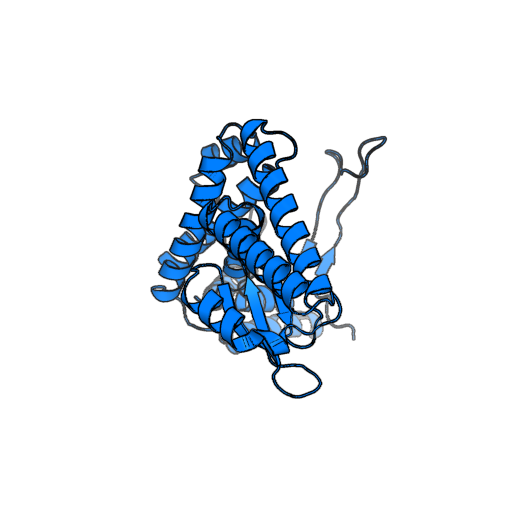5.785 0.940 -6.160 1.00 89.38 243 VAL A N 1
ATOM 1892 C CA . VAL A 1 243 ? -14.326 1.145 -6.209 1.00 89.38 243 VAL A CA 1
ATOM 1893 C C . VAL A 1 243 ? -13.670 0.773 -4.876 1.00 89.38 243 VAL A C 1
ATOM 1895 O O . VAL A 1 243 ? -12.557 0.254 -4.859 1.00 89.38 243 VAL A O 1
ATOM 1898 N N . SER A 1 244 ? -14.355 1.014 -3.758 1.00 85.62 244 SER A N 1
ATOM 1899 C CA . SER A 1 244 ? -13.922 0.603 -2.421 1.00 85.62 244 SER A CA 1
ATOM 1900 C C . SER A 1 244 ? -13.813 -0.920 -2.322 1.00 85.62 244 SER A C 1
ATOM 1902 O O . SER A 1 244 ? -12.753 -1.438 -1.976 1.00 85.62 244 SER A O 1
ATOM 1904 N N . GLN A 1 245 ? -14.863 -1.637 -2.728 1.00 85.81 245 GLN A N 1
ATOM 1905 C CA . GLN A 1 245 ? -14.877 -3.097 -2.751 1.00 85.81 245 GLN A CA 1
ATOM 1906 C C . GLN A 1 245 ? -13.832 -3.665 -3.720 1.00 85.81 245 GLN A C 1
ATOM 1908 O O . GLN A 1 245 ? -13.155 -4.635 -3.385 1.00 85.81 245 GLN A O 1
ATOM 1913 N N . LEU A 1 246 ? -13.652 -3.040 -4.888 1.00 91.75 246 LEU A N 1
ATOM 1914 C CA . LEU A 1 246 ? -12.593 -3.401 -5.831 1.00 91.75 246 LEU A CA 1
ATOM 1915 C C . LEU A 1 246 ? -11.199 -3.261 -5.203 1.00 91.75 246 LEU A C 1
ATOM 1917 O O . LEU A 1 246 ? -10.346 -4.117 -5.400 1.00 91.75 246 LEU A O 1
ATOM 1921 N N . LEU A 1 247 ? -10.934 -2.190 -4.451 1.00 90.31 247 LEU A N 1
ATOM 1922 C CA . LEU A 1 247 ? -9.646 -2.028 -3.771 1.00 90.31 247 LEU A CA 1
ATOM 1923 C C . LEU A 1 247 ? -9.410 -3.110 -2.718 1.00 90.31 247 LEU A C 1
ATOM 1925 O O . LEU A 1 247 ? -8.288 -3.595 -2.602 1.00 90.31 247 LEU A O 1
ATOM 1929 N N . GLU A 1 248 ? -10.446 -3.480 -1.968 1.00 86.56 248 GLU A N 1
ATOM 1930 C CA . GLU A 1 248 ? -10.362 -4.575 -1.001 1.00 86.56 248 GLU A CA 1
ATOM 1931 C C . GLU A 1 248 ? -10.061 -5.909 -1.701 1.00 86.56 248 GLU A C 1
ATOM 1933 O O . GLU A 1 248 ? -9.138 -6.603 -1.281 1.00 86.56 248 GLU A O 1
ATOM 1938 N N . SER A 1 249 ? -10.749 -6.236 -2.804 1.00 91.06 249 SER A N 1
ATOM 1939 C CA . SER A 1 249 ? -10.480 -7.478 -3.545 1.00 91.06 249 SER A CA 1
ATOM 1940 C C . SER A 1 249 ? -9.062 -7.508 -4.115 1.00 91.06 249 SER A C 1
ATOM 1942 O O . SER A 1 249 ? -8.360 -8.506 -3.970 1.00 91.06 249 SER A O 1
ATOM 1944 N N . LEU A 1 250 ? -8.605 -6.388 -4.682 1.00 93.88 250 LEU A N 1
ATOM 1945 C CA . LEU A 1 250 ? -7.266 -6.274 -5.249 1.00 93.88 250 LEU A CA 1
ATOM 1946 C C . LEU A 1 250 ? -6.166 -6.455 -4.196 1.00 93.88 250 LEU A C 1
ATOM 1948 O O . LEU A 1 250 ? -5.102 -6.966 -4.532 1.00 93.88 250 LEU A O 1
ATOM 1952 N N . VAL A 1 251 ? -6.384 -6.059 -2.936 1.00 89.94 251 VAL A N 1
ATOM 1953 C CA . VAL A 1 251 ? -5.408 -6.327 -1.865 1.00 89.94 251 VAL A CA 1
ATOM 1954 C C . VAL A 1 251 ? -5.257 -7.827 -1.629 1.00 89.94 251 VAL A C 1
ATOM 1956 O O . VAL A 1 251 ? -4.126 -8.310 -1.560 1.00 89.94 251 VAL A O 1
ATOM 1959 N N . GLU A 1 252 ? -6.358 -8.573 -1.591 1.00 90.19 252 GLU A N 1
ATOM 1960 C CA . GLU A 1 252 ? -6.275 -10.023 -1.394 1.00 90.19 252 GLU A CA 1
ATOM 1961 C C . GLU A 1 252 ? -5.684 -10.735 -2.607 1.00 90.19 252 GLU A C 1
ATOM 1963 O O . GLU A 1 252 ? -4.858 -11.635 -2.456 1.00 90.19 252 GLU A O 1
ATOM 1968 N N . GLU A 1 253 ? -6.004 -10.276 -3.816 1.00 94.81 253 GLU A N 1
ATOM 1969 C CA . GLU A 1 253 ? -5.367 -10.763 -5.040 1.00 94.81 253 GLU A CA 1
ATOM 1970 C C . GLU A 1 253 ? -3.852 -10.509 -5.043 1.00 94.81 253 GLU A C 1
ATOM 1972 O O . GLU A 1 253 ? -3.086 -11.392 -5.426 1.00 94.81 253 GLU A O 1
ATOM 1977 N N . VAL A 1 254 ? -3.390 -9.348 -4.561 1.00 93.19 254 VAL A N 1
ATOM 1978 C CA . VAL A 1 254 ? -1.955 -9.057 -4.399 1.00 93.19 254 VAL A CA 1
ATOM 1979 C C . VAL A 1 254 ? -1.301 -10.031 -3.415 1.00 93.19 254 VAL A C 1
ATOM 1981 O O . VAL A 1 254 ? -0.201 -10.521 -3.681 1.00 93.19 254 VAL A O 1
ATOM 1984 N N . HIS A 1 255 ? -1.954 -10.335 -2.290 1.00 90.81 255 HIS A N 1
ATOM 1985 C CA . HIS A 1 255 ? -1.432 -11.294 -1.313 1.00 90.81 255 HIS A CA 1
ATOM 1986 C C . HIS A 1 255 ? -1.325 -12.709 -1.893 1.00 90.81 255 HIS A C 1
ATOM 1988 O O . HIS A 1 255 ? -0.294 -13.364 -1.721 1.00 90.81 255 HIS A O 1
ATOM 1994 N N . LEU A 1 256 ? -2.343 -13.153 -2.632 1.00 93.88 256 LEU A N 1
ATOM 1995 C CA . LEU A 1 256 ? -2.336 -14.443 -3.320 1.00 93.88 256 LEU A CA 1
ATOM 1996 C C . LEU A 1 256 ? -1.246 -14.507 -4.398 1.00 93.88 256 LEU A C 1
ATOM 1998 O O . LEU A 1 256 ? -0.461 -15.455 -4.413 1.00 93.88 256 LEU A O 1
ATOM 2002 N N . ALA A 1 257 ? -1.136 -13.476 -5.240 1.00 94.94 257 ALA A N 1
ATOM 2003 C CA . ALA A 1 257 ? -0.110 -13.393 -6.278 1.00 94.94 257 ALA A CA 1
ATOM 2004 C C . ALA A 1 257 ? 1.305 -13.407 -5.676 1.00 94.94 257 ALA A C 1
ATOM 2006 O O . ALA A 1 257 ? 2.189 -14.087 -6.184 1.00 94.94 257 ALA A O 1
ATOM 2007 N N . SER A 1 258 ? 1.528 -12.724 -4.548 1.00 92.56 258 SER A N 1
ATOM 2008 C CA . SER A 1 258 ? 2.825 -12.726 -3.853 1.00 92.56 258 SER A CA 1
ATOM 2009 C C . SER A 1 258 ? 3.196 -14.107 -3.304 1.00 92.56 258 SER A C 1
ATOM 2011 O O . SER A 1 258 ? 4.364 -14.500 -3.359 1.00 92.56 258 SER A O 1
ATOM 2013 N N . ALA A 1 259 ? 2.211 -14.863 -2.810 1.00 92.12 259 ALA A N 1
ATOM 2014 C CA . ALA A 1 259 ? 2.418 -16.221 -2.315 1.00 92.12 259 ALA A CA 1
ATOM 2015 C C . ALA A 1 259 ? 2.725 -17.230 -3.437 1.00 92.12 259 ALA A C 1
ATOM 2017 O O . ALA A 1 259 ? 3.433 -18.204 -3.193 1.00 92.12 259 ALA A O 1
ATOM 2018 N N . GLN A 1 260 ? 2.206 -16.996 -4.646 1.00 94.88 260 GLN A N 1
ATOM 2019 C CA . GLN A 1 260 ? 2.338 -17.895 -5.801 1.00 94.88 260 GLN A CA 1
ATOM 2020 C C . GLN A 1 260 ? 3.410 -17.459 -6.814 1.00 94.88 260 GLN A C 1
ATOM 2022 O O . GLN A 1 260 ? 3.679 -18.189 -7.763 1.00 94.88 260 GLN A O 1
ATOM 2027 N N . SER A 1 261 ? 4.012 -16.283 -6.631 1.00 95.94 261 SER A N 1
ATOM 2028 C CA . SER A 1 261 ? 4.963 -15.703 -7.580 1.00 95.94 261 SER A CA 1
ATOM 2029 C C . SER A 1 261 ? 6.235 -16.542 -7.731 1.00 95.94 261 SER A C 1
ATOM 2031 O O . SER A 1 261 ? 6.829 -16.980 -6.745 1.00 95.94 261 SER A O 1
ATOM 2033 N N . GLU A 1 262 ? 6.704 -16.665 -8.973 1.00 95.56 262 GLU A N 1
ATOM 2034 C CA . GLU A 1 262 ? 8.001 -17.264 -9.316 1.00 95.56 262 GLU A CA 1
ATOM 2035 C C . GLU A 1 262 ? 9.185 -16.304 -9.101 1.00 95.56 262 GLU A C 1
ATOM 2037 O O . GLU A 1 262 ? 10.345 -16.707 -9.208 1.00 95.56 262 GLU A O 1
ATOM 2042 N N . LEU A 1 263 ? 8.923 -15.025 -8.797 1.00 95.12 263 LEU A N 1
ATOM 2043 C CA . LEU A 1 263 ? 9.979 -14.078 -8.452 1.00 95.12 263 LEU A CA 1
ATOM 2044 C C . LEU A 1 263 ? 10.691 -14.521 -7.162 1.00 95.12 263 LEU A C 1
ATOM 2046 O O . LEU A 1 263 ? 10.053 -15.041 -6.240 1.00 95.12 263 LEU A O 1
ATOM 2050 N N . PRO A 1 264 ? 12.005 -14.264 -7.038 1.00 94.25 264 PRO A N 1
ATOM 2051 C CA . PRO A 1 264 ? 12.750 -14.642 -5.846 1.00 94.25 264 PRO A CA 1
ATOM 2052 C C . PRO A 1 264 ? 12.179 -13.955 -4.602 1.00 94.25 264 PRO A C 1
ATOM 2054 O O . PRO A 1 264 ? 11.615 -12.861 -4.667 1.00 94.25 264 PRO A O 1
ATOM 2057 N N . GLU A 1 265 ? 12.346 -14.584 -3.439 1.00 92.44 265 GLU A N 1
ATOM 2058 C CA . GLU A 1 265 ? 11.882 -14.022 -2.166 1.00 92.44 265 GLU A CA 1
ATOM 2059 C C . GLU A 1 265 ? 12.535 -12.678 -1.841 1.00 92.44 265 GLU A C 1
ATOM 2061 O O . GLU A 1 265 ? 11.877 -11.755 -1.369 1.00 92.44 265 GLU A O 1
ATOM 2066 N N . SER A 1 266 ? 13.823 -12.546 -2.129 1.00 90.81 266 SER A N 1
ATOM 2067 C CA . SER A 1 266 ? 14.584 -11.320 -1.933 1.00 90.81 266 SER A CA 1
ATOM 2068 C C . SER A 1 266 ? 15.578 -11.134 -3.068 1.00 90.81 266 SER A C 1
ATOM 2070 O O . SER A 1 266 ? 15.951 -12.090 -3.742 1.00 90.81 266 SER A O 1
ATOM 2072 N N . SER A 1 267 ? 16.028 -9.898 -3.255 1.00 91.56 267 SER A N 1
ATOM 2073 C CA . SER A 1 267 ? 17.042 -9.579 -4.265 1.00 91.56 267 SER A CA 1
ATOM 2074 C C . SER A 1 267 ? 18.445 -9.857 -3.740 1.00 91.56 267 SER A C 1
ATOM 2076 O O . SER A 1 267 ? 18.702 -9.633 -2.556 1.00 91.56 267 SER A O 1
ATOM 2078 N N . ASP A 1 268 ? 19.358 -10.260 -4.621 1.00 90.19 268 ASP A N 1
ATOM 2079 C CA . ASP A 1 268 ? 20.784 -10.333 -4.303 1.00 90.19 268 ASP A CA 1
ATOM 2080 C C . ASP A 1 268 ? 21.465 -8.980 -4.607 1.00 90.19 268 ASP A C 1
ATOM 2082 O O . ASP A 1 268 ? 21.569 -8.588 -5.776 1.00 90.19 268 ASP A O 1
ATOM 2086 N N . PRO A 1 269 ? 21.948 -8.245 -3.585 1.00 87.81 269 PRO A N 1
ATOM 2087 C CA . PRO A 1 269 ? 22.586 -6.947 -3.786 1.00 87.81 269 PRO A CA 1
ATOM 2088 C C . PRO A 1 269 ? 23.907 -7.023 -4.567 1.00 87.81 269 PRO A C 1
ATOM 2090 O O . PRO A 1 269 ? 24.331 -6.009 -5.127 1.00 87.81 269 PRO A O 1
ATOM 2093 N N . ILE A 1 270 ? 24.554 -8.194 -4.645 1.00 89.88 270 ILE A N 1
ATOM 2094 C CA . ILE A 1 270 ? 25.820 -8.375 -5.372 1.00 89.88 270 ILE A CA 1
ATOM 2095 C C . ILE A 1 270 ? 25.630 -8.124 -6.874 1.00 89.88 270 ILE A C 1
ATOM 2097 O O . ILE A 1 270 ? 26.514 -7.553 -7.521 1.00 89.88 270 ILE A O 1
ATOM 2101 N N . ILE A 1 271 ? 24.460 -8.479 -7.419 1.00 88.25 271 ILE A N 1
ATOM 2102 C CA . ILE A 1 271 ? 24.123 -8.290 -8.837 1.00 88.25 271 ILE A CA 1
ATOM 2103 C C . ILE A 1 271 ? 24.249 -6.804 -9.213 1.00 88.25 271 ILE A C 1
ATOM 2105 O O . ILE A 1 271 ? 24.901 -6.459 -10.200 1.00 88.25 271 ILE A O 1
ATOM 2109 N N . ALA A 1 272 ? 23.695 -5.916 -8.383 1.00 90.12 272 ALA A N 1
ATOM 2110 C CA . ALA A 1 272 ? 23.744 -4.470 -8.590 1.00 90.12 272 ALA A CA 1
ATOM 2111 C C . ALA A 1 272 ? 25.147 -3.879 -8.361 1.00 90.12 272 ALA A C 1
ATOM 2113 O O . ALA A 1 272 ? 25.565 -2.972 -9.085 1.00 90.12 272 ALA A O 1
ATOM 2114 N N . ASP A 1 273 ? 25.873 -4.375 -7.354 1.00 89.12 273 ASP A N 1
ATOM 2115 C CA . ASP A 1 273 ? 27.157 -3.812 -6.918 1.00 89.12 273 ASP A CA 1
ATOM 2116 C C . ASP A 1 273 ? 28.228 -3.874 -8.018 1.00 89.12 273 ASP A C 1
ATOM 2118 O O . ASP A 1 273 ? 28.981 -2.919 -8.209 1.00 89.12 273 ASP A O 1
ATOM 2122 N N . SER A 1 274 ? 28.258 -4.958 -8.800 1.00 86.69 274 SER A N 1
ATOM 2123 C CA . SER A 1 274 ? 29.213 -5.121 -9.905 1.00 86.69 274 SER A CA 1
ATOM 2124 C C . SER A 1 274 ? 29.083 -4.019 -10.968 1.00 86.69 274 SER A C 1
ATOM 2126 O O . SER A 1 274 ? 30.074 -3.373 -11.326 1.00 86.69 274 SER A O 1
ATOM 2128 N N . LEU A 1 275 ? 27.851 -3.750 -11.413 1.00 89.38 275 LEU A N 1
ATOM 2129 C CA . LEU A 1 275 ? 27.533 -2.729 -12.405 1.00 89.38 275 LEU A CA 1
ATOM 2130 C C . LEU A 1 275 ? 27.780 -1.323 -11.848 1.00 89.38 275 LEU A C 1
ATOM 2132 O O . LEU A 1 275 ? 28.464 -0.519 -12.479 1.00 89.38 275 LEU A O 1
ATOM 2136 N N . VAL A 1 276 ? 27.302 -1.040 -10.632 1.00 90.19 276 VAL A N 1
ATOM 2137 C CA . VAL A 1 276 ? 27.505 0.262 -9.977 1.00 90.19 276 VAL A CA 1
ATOM 2138 C C . VAL A 1 276 ? 28.995 0.568 -9.837 1.00 90.19 276 VAL A C 1
ATOM 2140 O O . VAL A 1 276 ? 29.441 1.642 -10.233 1.00 90.19 276 VAL A O 1
ATOM 2143 N N . ARG A 1 277 ? 29.804 -0.371 -9.335 1.00 88.19 277 ARG A N 1
ATOM 2144 C CA . ARG A 1 277 ? 31.250 -0.151 -9.189 1.00 88.19 277 ARG A CA 1
ATOM 2145 C C . ARG A 1 277 ? 31.930 0.122 -10.521 1.00 88.19 277 ARG A C 1
ATOM 2147 O O . ARG A 1 277 ? 32.807 0.982 -10.573 1.00 88.19 277 ARG A O 1
ATOM 2154 N N . ARG A 1 278 ? 31.550 -0.593 -11.582 1.00 88.62 278 ARG A N 1
ATOM 2155 C CA . ARG A 1 278 ? 32.135 -0.415 -12.913 1.00 88.62 278 ARG A CA 1
ATOM 2156 C C . ARG A 1 278 ? 31.842 0.976 -13.478 1.00 88.62 278 ARG A C 1
ATOM 2158 O O . ARG A 1 278 ? 32.780 1.657 -13.881 1.00 88.62 278 ARG A O 1
ATOM 2165 N N . GLU A 1 279 ? 30.585 1.416 -13.439 1.00 85.88 279 GLU A N 1
ATOM 2166 C CA . GLU A 1 279 ? 30.187 2.730 -13.966 1.00 85.88 279 GLU A CA 1
ATOM 2167 C C . GLU A 1 279 ? 30.824 3.882 -13.176 1.00 85.88 279 GLU A C 1
ATOM 2169 O O . GLU A 1 279 ? 31.372 4.821 -13.756 1.00 85.88 279 GLU A O 1
ATOM 2174 N N . TYR A 1 280 ? 30.845 3.786 -11.843 1.00 84.00 280 TYR A N 1
ATOM 2175 C CA . TYR A 1 280 ? 31.478 4.809 -11.007 1.00 84.00 280 TYR A CA 1
ATOM 2176 C C . TYR A 1 280 ? 33.003 4.813 -11.167 1.00 84.00 280 TYR A C 1
ATOM 2178 O O . TYR A 1 280 ? 33.620 5.877 -11.125 1.00 84.00 280 TYR A O 1
ATOM 2186 N N . ARG A 1 281 ? 33.630 3.648 -11.391 1.00 83.75 281 ARG A N 1
ATOM 2187 C CA . ARG A 1 281 ? 35.064 3.569 -11.693 1.00 83.75 281 ARG A CA 1
ATOM 2188 C C . ARG A 1 281 ? 35.392 4.266 -13.010 1.00 83.75 281 ARG A C 1
ATOM 2190 O O . ARG A 1 281 ? 36.345 5.034 -13.026 1.00 83.75 281 ARG A O 1
ATOM 2197 N N . ALA A 1 282 ? 34.624 4.036 -14.076 1.00 78.19 282 ALA A N 1
ATOM 2198 C CA . ALA A 1 282 ? 34.836 4.709 -15.361 1.00 78.19 282 ALA A CA 1
ATOM 2199 C C . ALA A 1 282 ? 34.755 6.240 -15.212 1.00 78.19 282 ALA A C 1
ATOM 2201 O O . ALA A 1 282 ? 35.629 6.963 -15.689 1.00 78.19 282 ALA A O 1
ATOM 2202 N N . GLN A 1 283 ? 33.781 6.726 -14.436 1.00 76.44 283 GLN A N 1
ATOM 2203 C CA . GLN A 1 283 ? 33.596 8.156 -14.181 1.00 76.44 283 GLN A CA 1
ATOM 2204 C C . GLN A 1 283 ? 34.733 8.790 -13.356 1.00 76.44 283 GLN A C 1
ATOM 2206 O O . GLN A 1 283 ? 35.090 9.942 -13.591 1.00 76.44 283 GLN A O 1
ATOM 2211 N N . VAL A 1 284 ? 35.310 8.060 -12.394 1.00 74.50 284 VAL A N 1
ATOM 2212 C CA . VAL A 1 284 ? 36.417 8.555 -11.548 1.00 74.50 284 VAL A CA 1
ATOM 2213 C C . VAL A 1 284 ? 37.775 8.424 -12.241 1.00 74.50 284 VAL A C 1
ATOM 2215 O O . VAL A 1 284 ? 38.643 9.274 -12.057 1.00 74.50 284 VAL A O 1
ATOM 2218 N N . CYS A 1 285 ? 37.978 7.361 -13.020 1.00 74.25 285 CYS A N 1
ATOM 2219 C CA . CYS A 1 285 ? 39.256 7.053 -13.660 1.00 74.25 285 CYS A CA 1
ATOM 2220 C C . CYS A 1 285 ? 39.384 7.601 -15.091 1.00 74.25 285 CYS A C 1
ATOM 2222 O O . CYS A 1 285 ? 40.446 7.430 -15.683 1.00 74.25 285 CYS A O 1
ATOM 2224 N N . GLY A 1 286 ? 38.350 8.256 -15.636 1.00 56.41 286 GLY A N 1
ATOM 2225 C CA . GLY A 1 286 ? 38.401 8.927 -16.940 1.00 56.41 286 GLY A CA 1
ATOM 2226 C C . GLY A 1 286 ? 38.642 7.974 -18.110 1.00 56.41 286 GLY A C 1
ATOM 2227 O O . GLY A 1 286 ? 39.497 8.250 -18.947 1.00 56.41 286 GLY A O 1
ATOM 2228 N N . SER A 1 287 ? 37.948 6.832 -18.117 1.00 48.22 287 SER A N 1
ATOM 2229 C CA . SER A 1 287 ? 38.016 5.823 -19.189 1.00 48.22 287 SER A CA 1
ATOM 2230 C C . SER A 1 287 ? 36.845 5.965 -20.147 1.00 48.22 287 SER A C 1
ATOM 2232 O O . SER A 1 287 ? 35.705 5.986 -19.634 1.00 48.22 287 SER A O 1
#

Foldseek 3Di:
DDDPDQKDWPWDADDDPPDPDGDPPTGTDMDGDLLNLLVCLLQLAPVSQCVLADDDDDDDPCNVVSSVLSLLSHFLPSVNLLVLLVVVLLLQAQDPLLLVLLVVLLVVLVVVCVVVVHQQAFLLVCVVVLCVSQVVGPQWHFDFDDDPPDDTFTWIGGRPDTDTRRGGSNVVSVVSVVVNVSSVVSVVCLVVVPPDQLVSLLVSLVSLVQLLCCLQPVHGDPPHPCVVVSVCSSVVVDRSNVSSVSSVVSSVSSVVSSVVGPGHNGHDCVSSVVVSCVVVCCVVVVD

Nearest PDB structures (foldseek):
  2z6e-assembly1_A  TM=1.711E-01  e=9.048E-01  unclassified
  2z6e-assembly2_D  TM=1.768E-01  e=1.355E+00  unclassified
  4jjp-assembly1_A  TM=2.939E-01  e=7.181E+00  Clostridioides difficile 630

Mean predicted aligned error: 10.27 Å

Sequence (287 aa):
MGRAENVINTGVTSKAAGTNKNDASAIDSDSYSLQKFFDMLMKGDTVATEILFAPVADADPRWSEVRTVGRQLLNRQCKGFVGYCVRQAAKYGIKGSRMSAVKALIDVLRLRQLQLGSPAAKLREIDYILQDFAERHEHAEWVNIPSPNGADLWHIRCCDRAMPITSSIGEATKVYEKVWENYGERARAAMSNEGIDWKAMSHAVRVARQAIELLNTGQITFPRPDAAELRAIKLGQRPYADVSQLLESLVEEVHLASAQSELPESSDPIIADSLVRREYRAQVCGS

Radius of gyration: 23.85 Å; Cα contacts (8 Å, |Δi|>4): 356; chains: 1; bounding box: 63×50×64 Å

Solvent-accessible surface area (backbone atoms only — not comparable to full-atom values): 15797 Å² total; per-residue (Å²): 132,85,74,79,62,54,64,48,78,75,46,46,88,37,62,36,89,97,50,98,44,72,37,96,81,36,42,90,40,79,46,64,29,72,66,44,40,51,55,32,28,52,49,22,28,58,68,43,47,46,62,66,46,47,87,72,90,86,68,61,84,62,48,63,56,53,43,56,54,52,61,67,23,47,32,30,60,30,48,38,41,53,55,47,30,51,53,47,25,70,70,54,47,78,56,65,66,49,54,50,43,46,52,51,50,44,52,53,43,52,54,49,34,62,75,69,71,36,52,74,45,40,36,58,82,46,41,72,57,52,43,54,47,20,76,74,30,96,46,29,39,70,42,74,46,81,42,100,86,58,75,69,40,52,22,52,27,46,73,95,47,71,42,51,34,83,41,28,38,45,58,49,38,54,55,45,49,53,52,49,50,57,49,54,51,51,57,49,27,50,73,69,68,52,92,67,64,28,58,60,51,26,48,39,51,50,48,32,55,44,44,32,41,29,27,70,68,77,44,57,76,68,78,57,91,58,50,68,60,42,48,38,37,39,69,59,74,52,62,50,64,60,56,21,51,50,36,48,52,39,43,55,50,36,53,52,28,37,75,69,26,87,44,43,77,62,44,64,66,67,70,55,48,59,56,48,53,50,57,53,44,33,70,74,70,74,106

Secondary structure (DSSP, 8-state):
-PPPPSEEE--B--B-TTSSSB-TT-B--EEE-HHHHHHHHHTT-HHHHHHHHS--SS--TTHHHHHHHHHHT--TT-HHHHHHHHHHHHHH---HHHHHHHHHHHHHHHHHHHHHT-TTSBGGGGHHHHHHHHHH-TTEEEEEE--TTSS-EEEEEETTEEEETTSBHHHHHHHHHHHHHHHHHHHHHHHH-TT--HHHHHHHHHHHHHHHHHHHHS---SS-TTHHHHHHHHTT-S-HHHHHHHHHHHHHHHHHHHHH--S-SS--HHHHHHHHHHHHHHHHHT-

Organism: NCBI:txid1428314

pLDDT: mean 87.54, std 10.14, range [44.88, 97.62]